Protein AF-A0A961C0J9-F1 (afdb_monomer_lite)

pLDDT: mean 84.57, std 16.19, range [42.09, 98.44]

Structure (mmCIF, N/CA/C/O backbone):
data_AF-A0A961C0J9-F1
#
_entry.id   AF-A0A961C0J9-F1
#
loop_
_atom_site.group_PDB
_atom_site.id
_atom_site.type_symbol
_atom_site.label_atom_id
_atom_site.label_alt_id
_atom_site.label_comp_id
_atom_site.label_asym_id
_atom_site.label_entity_id
_atom_site.label_seq_id
_atom_site.pdbx_PDB_ins_code
_atom_site.Cartn_x
_atom_site.Cartn_y
_atom_site.Cartn_z
_atom_site.occupancy
_atom_site.B_iso_or_equiv
_atom_site.auth_seq_id
_atom_site.auth_comp_id
_atom_site.auth_asym_id
_atom_site.auth_atom_id
_atom_site.pdbx_PDB_model_num
ATOM 1 N N . MET A 1 1 ? -20.337 22.296 1.173 1.00 45.53 1 MET A N 1
ATOM 2 C CA . MET A 1 1 ? -20.432 21.146 2.092 1.00 45.53 1 MET A CA 1
ATOM 3 C C . MET A 1 1 ? -19.032 20.945 2.628 1.00 45.53 1 MET A C 1
ATOM 5 O O . MET A 1 1 ? -18.109 20.983 1.828 1.00 45.53 1 MET A O 1
ATOM 9 N N . SER A 1 2 ? -18.845 20.930 3.946 1.00 48.72 2 SER A N 1
ATOM 10 C CA . SER A 1 2 ? -17.516 20.681 4.511 1.00 48.72 2 SER A CA 1
ATOM 11 C C . SER A 1 2 ? -17.200 19.203 4.334 1.00 48.72 2 SER A C 1
ATOM 13 O O . SER A 1 2 ? -17.740 18.383 5.071 1.00 48.72 2 SER A O 1
ATOM 15 N N . ASP A 1 3 ? -16.350 18.893 3.358 1.00 77.00 3 ASP A N 1
ATOM 16 C CA . ASP A 1 3 ? -15.749 17.572 3.166 1.00 77.00 3 ASP A CA 1
ATOM 17 C C . ASP A 1 3 ? -14.685 17.364 4.245 1.00 77.00 3 ASP A C 1
ATOM 19 O O . ASP A 1 3 ? -13.484 17.517 4.023 1.00 77.00 3 ASP A O 1
ATOM 23 N N . ALA A 1 4 ? -15.141 17.116 5.473 1.00 87.56 4 ALA A N 1
ATOM 24 C CA . ALA A 1 4 ? -14.243 16.660 6.517 1.00 87.56 4 ALA A CA 1
ATOM 25 C C . ALA A 1 4 ? -13.649 15.308 6.085 1.00 87.56 4 ALA A C 1
ATOM 27 O O . ALA A 1 4 ? -14.392 14.454 5.592 1.00 87.56 4 ALA A O 1
ATOM 28 N N . PRO A 1 5 ? -12.335 15.098 6.253 1.00 90.81 5 PRO A N 1
ATOM 29 C CA . PRO A 1 5 ? -11.713 13.843 5.870 1.00 90.81 5 PRO A CA 1
ATOM 30 C C . PRO A 1 5 ? -12.263 12.686 6.702 1.00 90.81 5 PRO A C 1
ATOM 32 O O . PRO A 1 5 ? -12.645 12.860 7.864 1.00 90.81 5 PRO A O 1
ATOM 35 N N . LEU A 1 6 ? -12.263 11.488 6.116 1.00 92.69 6 LEU A N 1
ATOM 36 C CA . LEU A 1 6 ? -12.638 10.275 6.834 1.00 92.69 6 LEU A CA 1
ATOM 37 C C . LEU A 1 6 ? -11.749 10.082 8.077 1.00 92.69 6 LEU A C 1
ATOM 39 O O . LEU A 1 6 ? -10.552 10.389 8.024 1.00 92.69 6 LEU A O 1
ATOM 43 N N . PRO A 1 7 ? -12.278 9.525 9.185 1.00 95.00 7 PRO A N 1
ATOM 44 C CA . PRO A 1 7 ? -11.503 9.312 10.407 1.00 95.00 7 PRO A CA 1
ATOM 45 C C . PRO A 1 7 ? -10.207 8.522 10.183 1.00 95.00 7 PRO A C 1
ATOM 47 O O . PRO A 1 7 ? -9.160 8.909 10.700 1.00 95.00 7 PRO A O 1
ATOM 50 N N . SER A 1 8 ? -10.245 7.467 9.362 1.00 94.06 8 SER A N 1
ATOM 51 C CA . SER A 1 8 ? -9.065 6.662 9.015 1.00 94.06 8 SER A CA 1
ATOM 52 C C . SER A 1 8 ? -7.983 7.487 8.308 1.00 94.06 8 SER A C 1
ATOM 54 O O . SER A 1 8 ? -6.795 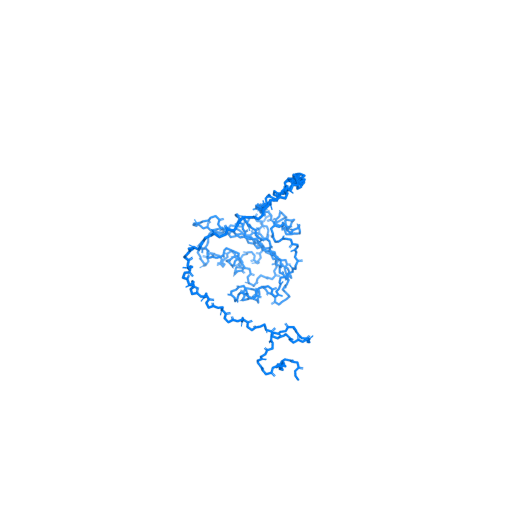7.361 8.614 1.00 94.06 8 SER A O 1
ATOM 56 N N . LEU A 1 9 ? -8.394 8.382 7.408 1.00 96.06 9 LEU A N 1
ATOM 57 C CA . LEU A 1 9 ? -7.506 9.282 6.682 1.00 96.06 9 LEU A CA 1
ATOM 58 C C . LEU A 1 9 ? -6.887 10.325 7.616 1.00 96.06 9 LEU A C 1
ATOM 60 O O . LEU A 1 9 ? -5.691 10.595 7.526 1.00 96.06 9 LEU A O 1
ATOM 64 N N . GLN A 1 10 ? -7.670 10.862 8.555 1.00 96.19 10 GLN A N 1
ATOM 65 C CA . GLN A 1 10 ? -7.176 11.802 9.560 1.00 96.19 10 GLN A CA 1
ATOM 66 C C . GLN A 1 10 ? -6.137 11.154 10.487 1.00 96.19 10 GLN A C 1
ATOM 68 O O . GLN A 1 10 ? -5.114 11.770 10.789 1.00 96.19 10 GLN A O 1
ATOM 73 N N . VAL A 1 11 ? -6.360 9.903 10.903 1.00 96.31 11 VAL A N 1
ATOM 74 C CA . VAL A 1 11 ? -5.389 9.131 11.695 1.00 96.31 11 VAL A CA 1
ATOM 75 C C . VAL A 1 11 ? -4.092 8.921 10.910 1.00 96.31 11 VAL A C 1
ATOM 77 O O . VAL A 1 11 ? -3.009 9.173 11.444 1.00 96.31 11 VAL A O 1
ATOM 80 N N . ALA A 1 12 ? -4.184 8.520 9.638 1.00 97.62 12 ALA A N 1
ATOM 81 C CA . ALA A 1 12 ? -3.016 8.326 8.780 1.00 97.62 12 ALA A CA 1
ATOM 82 C C . ALA A 1 12 ? -2.246 9.636 8.533 1.00 97.62 12 ALA A C 1
ATOM 84 O O . ALA A 1 12 ? -1.014 9.640 8.583 1.00 97.62 12 ALA A O 1
ATOM 85 N N . LEU A 1 13 ? -2.956 10.751 8.326 1.00 97.81 13 LEU A N 1
ATOM 86 C CA . LEU A 1 13 ? -2.375 12.085 8.166 1.00 97.81 13 LEU A CA 1
ATOM 87 C C . LEU A 1 13 ? -1.579 12.493 9.412 1.00 97.81 13 LEU A C 1
ATOM 89 O O . LEU A 1 13 ? -0.388 12.783 9.311 1.00 97.81 13 LEU A O 1
ATOM 93 N N . SER A 1 14 ? -2.193 12.427 10.595 1.00 97.19 14 SER A N 1
ATOM 94 C CA . SER A 1 14 ? -1.513 12.767 11.849 1.00 97.19 14 SER A CA 1
ATOM 95 C C . SER A 1 14 ? -0.316 11.851 12.131 1.00 97.19 14 SER A C 1
ATOM 97 O O . SER A 1 14 ? 0.724 12.317 12.595 1.00 97.19 14 SER A O 1
ATOM 99 N N . ALA A 1 15 ? -0.412 10.556 11.810 1.00 97.56 15 ALA A N 1
ATOM 100 C CA . ALA A 1 15 ? 0.711 9.629 11.936 1.00 97.56 15 ALA A CA 1
ATOM 101 C C . ALA A 1 15 ? 1.861 9.950 10.959 1.00 97.56 15 ALA A C 1
ATOM 103 O O . ALA A 1 15 ? 3.031 9.755 11.300 1.00 97.56 15 ALA A O 1
ATOM 104 N N . ALA A 1 16 ? 1.555 10.446 9.756 1.00 98.12 16 ALA A N 1
ATOM 105 C CA . ALA A 1 16 ? 2.557 10.867 8.780 1.00 98.12 16 ALA A CA 1
ATOM 106 C C . ALA A 1 16 ? 3.295 12.131 9.249 1.00 98.12 16 ALA A C 1
ATOM 108 O O . ALA A 1 16 ? 4.527 12.164 9.234 1.00 98.12 16 ALA A O 1
ATOM 109 N N . GLU A 1 17 ? 2.560 13.124 9.753 1.00 97.25 17 GLU A N 1
ATOM 110 C CA . GLU A 1 17 ? 3.118 14.368 10.298 1.00 97.25 17 GLU A CA 1
ATOM 111 C C . GLU A 1 17 ? 4.026 14.108 11.509 1.00 97.25 17 GLU A C 1
ATOM 113 O O . GLU A 1 17 ? 5.137 14.633 11.578 1.00 97.25 17 GLU A O 1
ATOM 118 N N . GLN A 1 18 ? 3.612 13.229 12.429 1.00 97.50 18 GLN A N 1
ATOM 119 C CA . GLN A 1 18 ? 4.425 12.827 13.587 1.00 97.50 18 GLN A CA 1
ATOM 120 C C . GLN A 1 18 ? 5.751 12.163 13.191 1.00 97.50 18 GLN A C 1
ATOM 122 O O . GLN A 1 18 ? 6.735 12.252 13.926 1.00 97.50 18 GLN A O 1
ATOM 127 N N . ARG A 1 19 ? 5.792 11.505 12.028 1.00 97.06 19 ARG A N 1
ATOM 128 C CA . ARG A 1 19 ? 7.006 10.904 11.455 1.00 97.06 19 ARG A CA 1
ATOM 129 C C . ARG A 1 19 ? 7.838 11.897 10.636 1.00 97.06 19 ARG A C 1
ATOM 131 O O . ARG A 1 19 ? 8.893 11.522 10.127 1.00 97.06 19 ARG A O 1
ATOM 138 N N . GLY A 1 20 ? 7.394 13.150 10.522 1.00 96.94 20 GLY A N 1
ATOM 139 C CA . GLY A 1 20 ? 8.061 14.195 9.748 1.00 96.94 20 GLY A CA 1
ATOM 140 C C . GLY A 1 20 ? 7.880 14.049 8.237 1.00 96.94 20 GLY A C 1
ATOM 141 O O . GLY A 1 20 ? 8.703 14.558 7.476 1.00 96.94 20 GLY A O 1
ATOM 142 N N . TYR A 1 21 ? 6.845 13.335 7.786 1.00 97.75 21 TYR A N 1
ATOM 143 C CA . TYR A 1 21 ? 6.498 13.258 6.370 1.00 97.75 21 TYR A CA 1
ATOM 144 C C . TYR A 1 21 ? 5.622 14.441 5.975 1.00 97.75 21 TYR A C 1
ATOM 146 O O . TYR A 1 21 ? 4.751 14.867 6.731 1.00 97.75 21 TYR A O 1
ATOM 154 N N . HIS A 1 22 ? 5.819 14.942 4.760 1.00 97.62 22 HIS A N 1
ATOM 155 C CA . HIS A 1 22 ? 4.883 15.885 4.165 1.00 97.62 22 HIS A CA 1
ATOM 156 C C . HIS A 1 22 ? 3.705 15.099 3.591 1.00 97.62 22 HIS A C 1
ATOM 158 O O . HIS A 1 22 ? 3.910 14.269 2.708 1.00 97.62 22 HIS A O 1
ATOM 164 N N . ALA A 1 23 ? 2.491 15.351 4.067 1.00 97.94 23 ALA A N 1
ATOM 165 C CA . ALA A 1 23 ? 1.308 14.579 3.710 1.00 97.94 23 ALA A CA 1
ATOM 166 C C . ALA A 1 23 ? 0.204 15.474 3.132 1.00 97.94 23 ALA A C 1
ATOM 168 O O . ALA A 1 23 ? -0.031 16.579 3.613 1.00 97.94 23 ALA A O 1
ATOM 169 N N . VAL A 1 24 ? -0.458 14.999 2.077 1.00 97.50 24 VAL A N 1
ATOM 170 C CA . VAL A 1 24 ? -1.529 15.707 1.366 1.00 97.50 24 VAL A CA 1
ATOM 171 C C . VAL A 1 24 ? -2.648 14.728 1.055 1.00 97.50 24 VAL A C 1
ATOM 173 O O . VAL A 1 24 ? -2.408 13.658 0.499 1.00 97.50 24 VAL A O 1
ATOM 176 N N . ILE A 1 25 ? -3.877 15.105 1.388 1.00 97.00 25 ILE A N 1
ATOM 177 C CA . ILE A 1 25 ? -5.071 14.360 0.991 1.00 97.00 25 ILE A CA 1
ATOM 178 C C . ILE A 1 25 ? -5.326 14.615 -0.496 1.00 97.00 25 ILE A C 1
ATOM 180 O O . ILE A 1 25 ? -5.442 15.766 -0.912 1.00 97.00 25 ILE A O 1
ATOM 184 N N . VAL A 1 26 ? -5.389 13.548 -1.291 1.00 96.88 26 VAL A N 1
ATOM 185 C CA . VAL A 1 26 ? -5.587 13.618 -2.752 1.00 96.88 26 VAL A CA 1
ATOM 186 C C . VAL A 1 26 ? -6.942 13.065 -3.204 1.00 96.88 26 VAL A C 1
ATOM 188 O O . VAL A 1 26 ? -7.305 13.219 -4.364 1.00 96.88 26 VAL A O 1
ATOM 191 N N . GLY A 1 27 ? -7.709 12.474 -2.287 1.00 95.25 27 GLY A N 1
ATOM 192 C CA . GLY A 1 27 ? -9.048 11.940 -2.527 1.00 95.25 27 GLY A CA 1
ATOM 193 C C . GLY A 1 27 ? -9.692 11.455 -1.227 1.00 95.25 27 GLY A C 1
ATOM 194 O O . GLY A 1 27 ? -9.053 11.467 -0.176 1.00 95.25 27 GLY A O 1
ATOM 195 N N . GLU A 1 28 ? -10.945 11.002 -1.295 1.00 95.44 28 GLU A N 1
ATOM 196 C CA . GLU A 1 28 ? -11.739 10.587 -0.122 1.00 95.44 28 GLU A CA 1
ATOM 197 C C . GLU A 1 28 ? -11.051 9.498 0.719 1.00 95.44 28 GLU A C 1
ATOM 199 O O . GLU A 1 28 ? -11.028 9.570 1.946 1.00 95.44 28 GLU A O 1
ATOM 204 N N . HIS A 1 29 ? -10.422 8.531 0.048 1.00 96.94 29 HIS A N 1
ATOM 205 C CA . HIS A 1 29 ? -9.673 7.437 0.668 1.00 96.94 29 HIS A CA 1
ATOM 206 C C . HIS A 1 29 ? -8.163 7.567 0.472 1.00 96.94 29 HIS A C 1
ATOM 208 O O . HIS A 1 29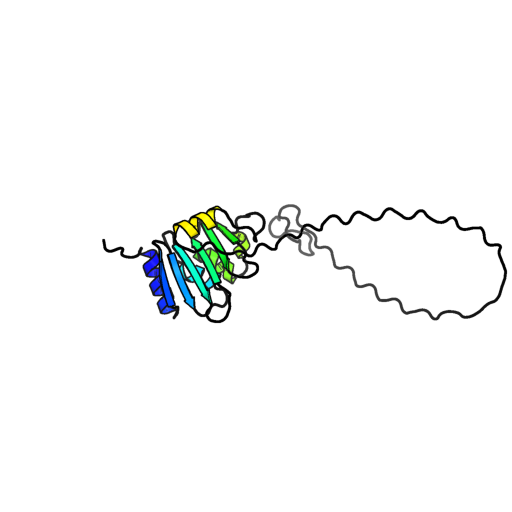 ? -7.439 6.611 0.726 1.00 96.94 29 HIS A O 1
ATOM 214 N N . ALA A 1 30 ? -7.665 8.696 -0.034 1.00 97.75 30 ALA A N 1
ATOM 215 C CA . ALA A 1 30 ? -6.340 8.751 -0.635 1.00 97.75 30 ALA A CA 1
ATOM 216 C C . ALA A 1 30 ? -5.432 9.791 0.021 1.00 97.75 30 ALA A C 1
ATOM 218 O O . ALA A 1 30 ? -5.705 10.993 0.016 1.00 97.75 30 ALA A O 1
ATOM 219 N N . LEU A 1 31 ? -4.299 9.311 0.531 1.00 98.19 31 LEU A N 1
ATOM 220 C CA . LEU A 1 31 ? -3.221 10.124 1.077 1.00 98.19 31 LEU A CA 1
ATOM 221 C C . LEU A 1 31 ? -1.982 10.007 0.188 1.00 98.19 31 LEU A C 1
ATOM 223 O O . LEU A 1 31 ? -1.584 8.916 -0.219 1.00 98.19 31 LEU A O 1
ATOM 227 N N . ARG A 1 32 ? -1.316 11.127 -0.063 1.00 97.75 32 ARG A N 1
ATOM 228 C CA . ARG A 1 32 ? 0.018 11.158 -0.655 1.00 97.75 32 ARG A CA 1
ATOM 229 C C . ARG A 1 32 ? 1.006 11.677 0.375 1.00 97.75 32 ARG A C 1
ATOM 231 O O . ARG A 1 32 ? 0.777 12.728 0.965 1.00 97.75 32 ARG A O 1
ATOM 238 N N . ILE A 1 33 ? 2.104 10.961 0.577 1.00 97.81 33 ILE A N 1
ATOM 239 C CA . ILE A 1 33 ? 3.162 11.329 1.516 1.00 97.81 33 ILE A CA 1
ATOM 240 C C . ILE A 1 33 ? 4.503 11.458 0.797 1.00 97.81 33 ILE A C 1
ATOM 242 O O . ILE A 1 33 ? 4.797 10.712 -0.134 1.00 97.81 33 ILE A O 1
ATOM 246 N N . VAL A 1 34 ? 5.336 12.380 1.264 1.00 97.44 34 VAL A N 1
ATOM 247 C CA . VAL A 1 34 ? 6.697 12.603 0.777 1.00 97.44 34 VAL A CA 1
ATOM 248 C C . VAL A 1 34 ? 7.652 12.551 1.963 1.00 97.44 34 VAL A C 1
ATOM 250 O O . VAL A 1 34 ? 7.436 13.224 2.975 1.00 97.44 34 VAL A O 1
ATOM 253 N N . GLY A 1 35 ? 8.710 11.748 1.854 1.00 96.25 35 GLY A N 1
ATOM 254 C CA . GLY A 1 35 ? 9.642 11.541 2.958 1.00 96.25 35 GLY A CA 1
ATOM 255 C C . GLY A 1 35 ? 10.868 10.702 2.607 1.00 96.25 35 GLY A C 1
ATOM 256 O O . GLY A 1 35 ? 11.077 10.278 1.470 1.00 96.25 35 GLY A O 1
ATOM 257 N N . ARG A 1 36 ? 11.706 10.462 3.617 1.00 95.00 36 ARG A N 1
ATOM 258 C CA . ARG A 1 36 ? 12.848 9.547 3.517 1.00 95.00 36 ARG A CA 1
ATOM 259 C C . ARG A 1 36 ? 12.400 8.140 3.890 1.00 95.00 36 ARG A C 1
ATOM 261 O O . ARG A 1 36 ? 12.156 7.855 5.061 1.00 95.00 36 ARG A O 1
ATOM 268 N N . PHE A 1 37 ? 12.327 7.264 2.894 1.00 92.75 37 PHE A N 1
ATOM 269 C CA . PHE A 1 37 ? 11.918 5.873 3.065 1.00 92.75 37 PHE A CA 1
ATOM 270 C C . PHE A 1 37 ? 13.055 4.923 2.684 1.00 92.75 37 PHE A C 1
ATOM 272 O O . PHE A 1 37 ? 13.680 5.082 1.636 1.00 92.75 37 PHE A O 1
ATOM 279 N N . GLY A 1 38 ? 13.293 3.898 3.508 1.00 92.06 38 GLY A N 1
ATOM 280 C CA . GLY A 1 38 ? 14.102 2.747 3.091 1.00 92.06 38 GLY A CA 1
ATOM 281 C C . GLY A 1 38 ? 13.363 1.894 2.050 1.00 92.06 38 GLY A C 1
ATOM 282 O O . GLY A 1 38 ? 13.932 1.535 1.019 1.00 92.06 38 GLY A O 1
ATOM 283 N N . ASP A 1 39 ? 12.077 1.645 2.311 1.00 93.69 39 ASP A N 1
ATOM 284 C CA . ASP A 1 39 ? 11.099 1.005 1.424 1.00 93.69 39 ASP A CA 1
ATOM 285 C C . ASP A 1 39 ? 9.803 1.845 1.466 1.00 93.69 39 ASP A C 1
ATOM 287 O O . ASP A 1 39 ? 9.126 1.851 2.499 1.00 93.69 39 ASP A O 1
ATOM 291 N N . PRO A 1 40 ? 9.460 2.590 0.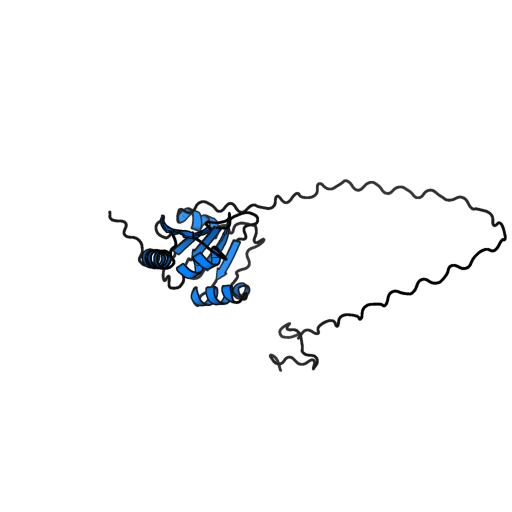394 1.00 95.69 40 PRO A N 1
ATOM 292 C CA . PRO A 1 40 ? 8.248 3.412 0.353 1.00 95.69 40 PRO A CA 1
ATOM 293 C C . PRO A 1 40 ? 6.956 2.613 0.564 1.00 95.69 40 PRO A C 1
ATOM 295 O O . PRO A 1 40 ? 6.031 3.101 1.207 1.00 95.69 40 PRO A O 1
ATOM 298 N N . THR A 1 41 ? 6.907 1.367 0.084 1.00 96.12 41 THR A N 1
ATOM 299 C CA . THR A 1 41 ? 5.739 0.484 0.230 1.00 96.12 41 THR A CA 1
ATOM 300 C C . THR A 1 41 ? 5.517 0.135 1.700 1.00 96.12 41 THR A C 1
ATOM 302 O O . THR A 1 41 ? 4.399 0.214 2.210 1.00 96.12 41 THR A O 1
ATOM 305 N N . LEU A 1 42 ? 6.602 -0.186 2.412 1.00 96.50 42 LEU A N 1
ATOM 306 C CA . LEU A 1 42 ? 6.551 -0.429 3.852 1.00 96.50 42 LEU A CA 1
ATOM 307 C C . LEU A 1 42 ? 6.194 0.847 4.628 1.00 96.50 42 LEU A C 1
ATOM 309 O O . LEU A 1 42 ? 5.389 0.780 5.551 1.00 96.50 42 LEU A O 1
ATOM 313 N N . GLY A 1 43 ? 6.736 2.005 4.237 1.00 97.06 43 GLY A N 1
ATOM 314 C CA . GLY A 1 43 ? 6.395 3.295 4.848 1.00 97.06 43 GLY A CA 1
ATOM 315 C C . GLY A 1 43 ? 4.902 3.626 4.740 1.00 97.06 43 GLY A C 1
ATOM 316 O O . GLY A 1 43 ? 4.287 4.028 5.727 1.00 97.06 43 GLY A O 1
ATOM 317 N N . ALA A 1 44 ? 4.300 3.382 3.571 1.00 98.06 44 ALA A N 1
ATOM 318 C CA . ALA A 1 44 ? 2.857 3.491 3.370 1.00 98.06 44 ALA A CA 1
ATOM 319 C C . ALA A 1 44 ? 2.083 2.488 4.245 1.00 98.06 44 ALA A C 1
ATOM 321 O O . ALA A 1 44 ? 1.180 2.878 4.983 1.00 98.06 44 ALA A O 1
ATOM 322 N N . LEU A 1 45 ? 2.473 1.208 4.235 1.00 97.94 45 LEU A N 1
ATOM 323 C CA . LEU A 1 45 ? 1.829 0.161 5.038 1.00 97.94 45 LEU A CA 1
ATOM 324 C C . LEU A 1 45 ? 1.850 0.475 6.546 1.00 97.94 45 LEU A C 1
ATOM 326 O O . LEU A 1 45 ? 0.871 0.236 7.247 1.00 97.94 45 LEU A O 1
ATOM 330 N N . GLU A 1 46 ? 2.938 1.049 7.060 1.00 98.12 46 GLU A N 1
ATOM 331 C CA . GLU A 1 46 ? 3.073 1.442 8.470 1.00 98.12 46 GLU A CA 1
ATOM 332 C C . GLU A 1 46 ? 2.137 2.573 8.909 1.00 98.12 46 GLU A C 1
ATOM 334 O O . GLU A 1 46 ? 1.906 2.740 10.110 1.00 98.12 46 GLU A O 1
ATOM 339 N N . LEU A 1 47 ? 1.628 3.366 7.968 1.00 98.31 47 LEU A N 1
ATOM 340 C CA . LEU A 1 47 ? 0.622 4.401 8.220 1.00 98.31 47 LEU A CA 1
ATOM 341 C C . LEU A 1 47 ? -0.805 3.862 8.111 1.00 98.31 47 LEU A C 1
ATOM 343 O O . LEU A 1 47 ? -1.710 4.433 8.705 1.00 98.31 47 LEU A O 1
ATOM 347 N N . MET A 1 48 ? -0.995 2.752 7.397 1.00 98.06 48 MET A N 1
ATOM 348 C CA . MET A 1 48 ? -2.288 2.077 7.280 1.00 98.06 48 MET A CA 1
ATOM 349 C C . MET A 1 48 ? -2.602 1.162 8.468 1.00 98.06 48 MET A C 1
ATOM 351 O O . MET A 1 48 ? -3.743 0.736 8.631 1.00 98.06 48 MET A O 1
ATOM 355 N N . VAL A 1 49 ? -1.613 0.808 9.298 1.00 96.44 49 VAL A N 1
ATOM 356 C CA . VAL A 1 49 ? -1.866 -0.066 10.452 1.00 96.44 49 VAL A CA 1
ATOM 357 C C . VAL A 1 49 ? -2.827 0.610 11.427 1.00 96.44 49 VAL A C 1
ATOM 359 O O . VAL A 1 49 ? -2.528 1.669 11.967 1.00 96.44 49 VAL A O 1
ATOM 362 N N . GLY A 1 50 ? -3.952 -0.056 11.686 1.00 90.25 50 GLY A N 1
ATOM 363 C CA . GLY A 1 50 ? -5.037 0.468 12.515 1.00 90.25 50 GLY A CA 1
ATOM 364 C C . GLY A 1 50 ? -6.172 1.105 11.713 1.00 90.25 50 GLY A C 1
ATOM 365 O O . GLY A 1 50 ? -7.172 1.475 12.317 1.00 90.25 50 GLY A O 1
ATOM 366 N N . ALA A 1 51 ? -6.053 1.196 10.383 1.00 93.50 51 ALA A N 1
ATOM 367 C CA . ALA A 1 51 ? -7.172 1.564 9.528 1.00 93.50 51 ALA A CA 1
ATOM 368 C C . ALA A 1 51 ? -8.268 0.490 9.604 1.00 93.50 51 ALA A C 1
ATOM 370 O O . ALA A 1 51 ? -8.037 -0.684 9.307 1.00 93.50 51 ALA A O 1
ATOM 371 N N . ASP A 1 52 ? -9.461 0.918 9.993 1.00 93.19 52 ASP A N 1
ATOM 372 C CA . ASP A 1 52 ? -10.699 0.140 10.065 1.00 93.19 52 ASP A CA 1
ATOM 373 C C . ASP A 1 52 ? -11.595 0.335 8.828 1.00 93.19 52 ASP A C 1
ATOM 375 O O . ASP A 1 52 ? -12.638 -0.302 8.700 1.00 93.19 52 ASP A O 1
ATOM 379 N N . ALA A 1 53 ? -11.166 1.191 7.901 1.00 95.38 53 ALA A N 1
ATOM 380 C CA . ALA A 1 53 ? -11.857 1.529 6.666 1.00 95.38 53 ALA A CA 1
ATOM 381 C C . ALA A 1 53 ? -10.885 1.533 5.470 1.00 95.38 53 ALA A C 1
ATOM 383 O O . ALA A 1 53 ? -9.663 1.598 5.672 1.00 95.38 53 ALA A O 1
ATOM 384 N N . PRO A 1 54 ? -11.403 1.494 4.226 1.00 97.31 54 PRO A N 1
ATOM 385 C CA . PRO A 1 54 ? -10.571 1.562 3.034 1.00 97.31 54 PRO A CA 1
ATOM 386 C C . PRO A 1 54 ? -9.678 2.805 3.003 1.00 97.31 54 PRO A C 1
ATOM 388 O O . PRO A 1 54 ? -10.117 3.913 3.330 1.00 97.31 54 PRO A O 1
ATOM 391 N N . LEU A 1 55 ? -8.418 2.599 2.619 1.00 98.19 55 LEU A N 1
ATOM 392 C CA . LEU A 1 55 ? -7.374 3.619 2.639 1.00 98.19 55 LEU A CA 1
ATOM 393 C C . LEU A 1 55 ? -6.304 3.309 1.588 1.00 98.19 55 LEU A C 1
ATOM 395 O O . LEU A 1 55 ? -5.750 2.212 1.541 1.00 98.19 55 LEU A O 1
ATOM 399 N N . GLY A 1 56 ? -5.968 4.296 0.770 1.00 98.25 56 GLY A N 1
ATOM 400 C CA . GLY A 1 56 ? -4.844 4.281 -0.150 1.00 98.25 56 GLY A CA 1
ATOM 401 C C . GLY A 1 56 ? -3.775 5.275 0.285 1.00 98.25 56 GLY A C 1
ATOM 402 O O . GLY A 1 56 ? -4.084 6.404 0.669 1.00 98.25 56 GLY A O 1
ATOM 403 N N . ILE A 1 57 ? -2.509 4.868 0.218 1.00 98.44 57 ILE A N 1
ATOM 404 C CA . ILE A 1 57 ? -1.369 5.737 0.515 1.00 98.44 57 ILE A CA 1
ATOM 405 C C . ILE A 1 57 ? -0.320 5.585 -0.582 1.00 98.44 57 ILE A C 1
ATOM 407 O O . ILE A 1 57 ? 0.229 4.498 -0.776 1.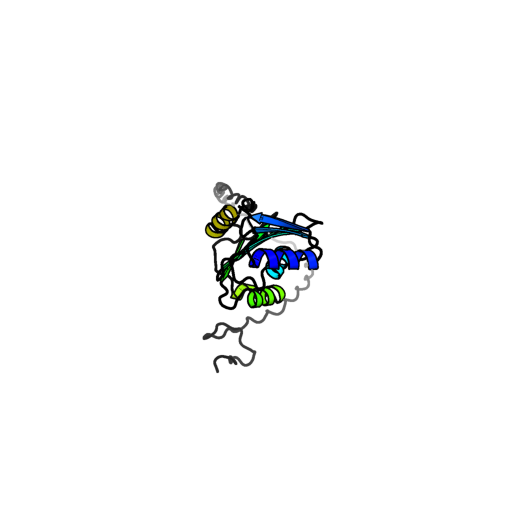00 98.44 57 ILE A O 1
ATOM 411 N N . GLN A 1 58 ? -0.010 6.692 -1.257 1.00 97.75 58 GLN A N 1
ATOM 412 C CA . GLN A 1 58 ? 1.163 6.808 -2.118 1.00 97.75 58 GLN A CA 1
ATOM 413 C C . GLN A 1 58 ? 2.312 7.444 -1.337 1.00 97.75 58 GLN A C 1
ATOM 415 O O . GLN A 1 58 ? 2.168 8.551 -0.825 1.00 97.75 58 GLN A O 1
ATOM 420 N N . ALA A 1 59 ? 3.457 6.773 -1.278 1.00 97.25 59 ALA A N 1
ATOM 421 C CA . ALA A 1 59 ? 4.670 7.258 -0.636 1.00 97.25 59 ALA A CA 1
ATOM 422 C C . ALA A 1 59 ? 5.750 7.574 -1.670 1.00 97.25 59 ALA A C 1
ATOM 424 O O . ALA A 1 59 ? 6.211 6.671 -2.365 1.00 97.25 59 ALA A O 1
ATOM 425 N N . ASP A 1 60 ? 6.183 8.833 -1.739 1.00 95.88 60 ASP A N 1
ATOM 426 C CA . ASP A 1 60 ? 7.248 9.289 -2.633 1.00 95.88 60 ASP A CA 1
ATOM 427 C C . ASP A 1 60 ? 8.550 9.582 -1.874 1.00 95.88 60 ASP A C 1
ATOM 429 O O . ASP A 1 60 ? 8.588 10.388 -0.939 1.00 95.88 60 ASP A O 1
ATOM 433 N N . GLY A 1 61 ? 9.643 8.939 -2.290 1.00 94.31 61 GLY A N 1
ATOM 434 C CA . GLY A 1 61 ? 10.970 9.171 -1.724 1.00 94.31 61 GLY A CA 1
ATOM 435 C C . GLY A 1 61 ? 11.550 10.542 -2.091 1.00 94.31 61 GLY A C 1
ATOM 436 O O . GLY A 1 61 ? 11.488 10.964 -3.242 1.00 94.31 61 GLY A O 1
ATOM 437 N N . THR A 1 62 ? 12.191 11.222 -1.135 1.00 92.12 62 THR A N 1
ATOM 438 C CA . THR A 1 62 ? 12.846 12.526 -1.376 1.00 92.12 62 THR A CA 1
ATOM 439 C C . THR A 1 62 ? 14.182 12.442 -2.125 1.00 92.12 62 THR A C 1
ATOM 441 O O . THR A 1 62 ? 14.608 13.429 -2.713 1.00 92.12 62 THR A O 1
ATOM 444 N N . GLU A 1 63 ? 14.883 11.302 -2.071 1.00 80.38 63 GLU A N 1
ATOM 445 C CA . GLU A 1 63 ? 16.288 11.161 -2.524 1.00 80.38 63 GLU A CA 1
ATOM 446 C C . GLU A 1 63 ? 16.480 10.213 -3.716 1.00 80.38 63 GLU A C 1
ATOM 448 O O . GLU A 1 63 ? 17.601 9.920 -4.125 1.00 80.38 63 GLU A O 1
ATOM 453 N N . GLY A 1 64 ? 15.400 9.709 -4.297 1.00 61.66 64 GLY A N 1
ATOM 454 C CA . GLY A 1 64 ? 15.492 8.800 -5.425 1.00 61.66 64 GLY A CA 1
ATOM 455 C C . GLY A 1 64 ? 14.114 8.410 -5.902 1.00 61.66 64 GLY A C 1
ATOM 456 O O . GLY A 1 64 ? 13.164 8.431 -5.128 1.00 61.66 64 GLY A O 1
ATOM 457 N N . HIS A 1 65 ? 14.028 8.036 -7.174 1.00 71.12 65 HIS A N 1
ATOM 458 C CA . HIS A 1 65 ? 12.812 7.715 -7.932 1.00 71.12 65 HIS A CA 1
ATOM 459 C C . HIS A 1 65 ? 12.011 6.504 -7.414 1.00 71.12 65 HIS A C 1
ATOM 461 O O . HIS A 1 65 ? 11.286 5.869 -8.173 1.00 71.12 65 HIS A O 1
ATOM 467 N N . ARG A 1 66 ? 12.187 6.124 -6.147 1.00 88.44 66 ARG A N 1
ATOM 468 C CA . ARG A 1 66 ? 11.455 5.046 -5.506 1.00 88.44 66 ARG A CA 1
ATOM 469 C C . ARG A 1 66 ? 10.231 5.646 -4.845 1.00 88.44 66 ARG A C 1
ATOM 471 O O . ARG A 1 66 ? 10.341 6.343 -3.836 1.00 88.44 66 ARG A O 1
ATOM 478 N N . SER A 1 67 ? 9.086 5.299 -5.400 1.00 94.44 67 SER A N 1
ATOM 479 C CA . SER A 1 67 ? 7.801 5.521 -4.762 1.00 94.44 67 SER A CA 1
ATOM 480 C C . SER A 1 67 ? 7.091 4.185 -4.568 1.00 94.44 67 SER A C 1
ATOM 482 O O . SER A 1 67 ? 7.504 3.154 -5.099 1.00 94.44 67 SER A O 1
ATOM 484 N N . GLY A 1 68 ? 6.038 4.176 -3.770 1.00 95.62 68 GLY A N 1
ATOM 485 C CA . GLY A 1 68 ? 5.197 3.009 -3.555 1.00 95.62 68 GLY A CA 1
ATOM 486 C C . GLY A 1 68 ? 3.750 3.439 -3.440 1.00 95.62 68 GLY A C 1
ATOM 487 O O . GLY A 1 68 ? 3.471 4.524 -2.938 1.00 95.62 68 GLY A O 1
ATOM 488 N N . LEU A 1 69 ? 2.839 2.597 -3.904 1.00 97.25 69 LEU A N 1
ATOM 489 C CA . LEU A 1 69 ? 1.408 2.769 -3.709 1.00 97.25 69 LEU A CA 1
ATOM 490 C C . LEU A 1 69 ? 0.869 1.532 -3.000 1.00 97.25 69 LEU A C 1
ATOM 492 O O . LEU A 1 69 ? 1.086 0.411 -3.459 1.00 97.25 69 LEU A O 1
ATOM 496 N N . CYS A 1 70 ? 0.161 1.756 -1.900 1.00 98.19 70 CYS A N 1
ATOM 497 C CA . CYS A 1 70 ? -0.597 0.740 -1.185 1.00 98.19 70 CYS A CA 1
ATOM 498 C C . CYS A 1 70 ? -2.084 1.100 -1.245 1.00 98.19 70 CYS A C 1
ATOM 500 O O . CYS A 1 70 ? -2.434 2.268 -1.071 1.00 98.19 70 CYS A O 1
ATOM 502 N N . LEU A 1 71 ? -2.950 0.109 -1.454 1.00 98.12 71 LEU A N 1
ATOM 503 C CA . LEU A 1 71 ? -4.407 0.247 -1.498 1.00 98.12 71 LEU A CA 1
ATOM 504 C C . LEU A 1 71 ? -5.035 -0.826 -0.608 1.00 98.12 71 LEU A C 1
ATOM 506 O O . LEU A 1 71 ? -4.933 -2.015 -0.914 1.00 98.12 71 LEU A O 1
ATOM 510 N N . TRP A 1 72 ? -5.661 -0.415 0.491 1.00 98.19 72 TRP A N 1
ATOM 511 C CA . TRP A 1 72 ? -6.285 -1.302 1.468 1.00 98.19 72 TRP A CA 1
ATOM 512 C C . TRP A 1 72 ? -7.804 -1.243 1.382 1.00 98.19 72 TRP A C 1
ATOM 514 O O . TRP A 1 72 ? -8.383 -0.172 1.531 1.00 98.19 72 TRP A O 1
ATOM 524 N N . THR A 1 73 ? -8.449 -2.393 1.193 1.00 96.81 73 THR A N 1
ATOM 525 C CA . THR A 1 73 ? -9.916 -2.502 1.066 1.00 96.81 73 THR A CA 1
ATOM 526 C C . THR A 1 73 ? -10.604 -3.110 2.292 1.00 96.81 73 THR A C 1
ATOM 528 O O . THR A 1 73 ? -11.830 -3.126 2.351 1.00 96.81 73 THR A O 1
ATOM 531 N N . GLY A 1 74 ? -9.840 -3.597 3.275 1.00 94.81 74 GLY A N 1
ATOM 532 C CA . GLY A 1 74 ? -10.355 -4.256 4.482 1.00 94.81 74 GLY A CA 1
ATOM 533 C C . GLY A 1 74 ? -9.952 -5.732 4.604 1.00 94.81 74 GLY A C 1
ATOM 534 O O . GLY A 1 74 ? -9.497 -6.130 5.670 1.00 94.81 74 GLY A O 1
ATOM 535 N N . PRO A 1 75 ? -10.095 -6.558 3.557 1.00 95.12 75 PRO A N 1
ATOM 536 C CA . PRO A 1 75 ? -9.471 -7.885 3.518 1.00 95.12 75 PRO A CA 1
ATOM 537 C C . PRO A 1 75 ? -8.246 -7.937 2.595 1.00 95.12 75 PRO A C 1
ATOM 539 O O . PRO A 1 75 ? -7.320 -8.710 2.848 1.00 95.12 75 PRO A O 1
ATOM 542 N N . ASP A 1 76 ? -8.218 -7.095 1.559 1.00 97.75 76 ASP A N 1
ATOM 543 C CA . ASP A 1 76 ? -7.208 -7.140 0.504 1.00 97.75 76 ASP A CA 1
ATOM 544 C C . ASP A 1 76 ? -6.333 -5.887 0.495 1.00 97.75 76 ASP A C 1
ATOM 546 O O . ASP A 1 76 ? -6.830 -4.753 0.523 1.00 97.75 76 ASP A O 1
ATOM 550 N N . LEU A 1 77 ? -5.018 -6.108 0.414 1.00 98.06 77 LEU A N 1
ATOM 551 C CA . LEU A 1 77 ? -4.007 -5.086 0.172 1.00 98.06 77 LEU A CA 1
ATOM 552 C C . LEU A 1 77 ? -3.395 -5.285 -1.215 1.00 98.06 77 LEU A C 1
ATOM 554 O O . LEU A 1 77 ? -2.733 -6.294 -1.468 1.00 98.06 77 LEU A O 1
ATOM 558 N N . TYR A 1 78 ? -3.509 -4.271 -2.064 1.00 97.50 78 TYR A N 1
ATOM 559 C CA . TYR A 1 78 ? -2.718 -4.159 -3.285 1.00 97.50 78 TYR A CA 1
ATOM 560 C C . TYR A 1 78 ? -1.525 -3.248 -3.029 1.00 97.50 78 TYR A C 1
ATOM 562 O O . TYR A 1 78 ? -1.670 -2.175 -2.446 1.00 97.50 78 TYR A O 1
ATOM 570 N N . ALA A 1 79 ? -0.342 -3.665 -3.462 1.00 96.75 79 ALA A N 1
ATOM 571 C CA . ALA A 1 79 ? 0.882 -2.902 -3.302 1.00 96.75 79 ALA A CA 1
ATOM 572 C C . ALA A 1 79 ? 1.666 -2.884 -4.612 1.00 96.75 79 ALA A C 1
ATOM 574 O O . ALA A 1 79 ? 1.801 -3.910 -5.276 1.00 96.75 79 ALA A O 1
ATOM 575 N N . VAL A 1 80 ? 2.219 -1.733 -4.975 1.00 95.06 80 VAL A N 1
ATOM 576 C CA . VAL A 1 80 ? 3.132 -1.611 -6.111 1.00 95.06 80 VAL A CA 1
ATOM 577 C C . VAL A 1 80 ? 4.291 -0.699 -5.760 1.00 95.06 80 VAL A C 1
ATOM 579 O O . VAL A 1 80 ? 4.106 0.415 -5.276 1.00 95.06 80 VAL A O 1
ATOM 582 N N . THR A 1 81 ? 5.510 -1.167 -6.016 1.00 91.62 81 THR A N 1
ATOM 583 C CA . THR A 1 81 ? 6.680 -0.284 -6.050 1.00 91.62 81 THR A CA 1
ATOM 584 C C . THR A 1 81 ? 6.685 0.445 -7.390 1.00 91.62 81 THR A C 1
ATOM 586 O O . THR A 1 81 ? 6.685 -0.197 -8.436 1.00 91.62 81 THR A O 1
ATOM 589 N N . LEU A 1 82 ? 6.665 1.771 -7.360 1.00 84.38 82 LEU A N 1
ATOM 590 C CA . LEU A 1 82 ? 6.656 2.635 -8.537 1.00 84.38 82 LEU A CA 1
ATOM 591 C C . LEU A 1 82 ? 8.093 2.904 -9.012 1.00 84.38 82 LEU A C 1
ATOM 593 O O . LEU A 1 82 ? 9.012 3.015 -8.195 1.00 84.38 82 LEU A O 1
ATOM 597 N N . GLY A 1 83 ? 8.271 3.021 -10.330 1.00 77.88 83 GLY A N 1
ATOM 598 C CA . GLY A 1 83 ? 9.567 3.206 -10.988 1.00 77.88 83 GLY A CA 1
ATOM 599 C C . GLY A 1 83 ? 9.946 2.045 -11.915 1.00 77.88 83 GLY A C 1
ATOM 600 O O . GLY A 1 83 ? 9.104 1.243 -12.331 1.00 77.88 83 GLY A O 1
ATOM 601 N N . GLU A 1 84 ? 11.230 1.955 -12.267 1.00 66.69 84 GLU A N 1
ATOM 602 C CA . GLU A 1 84 ? 11.723 0.939 -13.199 1.00 66.69 84 GLU A CA 1
ATOM 603 C C . GLU A 1 84 ? 11.561 -0.477 -12.618 1.00 66.69 84 GLU A C 1
ATOM 605 O O . GLU A 1 84 ? 12.071 -0.799 -11.544 1.00 66.69 84 GLU A O 1
ATOM 610 N N . GLY A 1 85 ? 10.825 -1.333 -13.335 1.00 71.38 85 GLY A N 1
ATOM 611 C CA . GLY A 1 85 ? 10.578 -2.716 -12.923 1.00 71.38 85 GLY A CA 1
ATOM 612 C C . GLY A 1 85 ? 9.552 -2.880 -11.799 1.00 71.38 85 GLY A C 1
ATOM 613 O O . GLY A 1 85 ? 9.607 -3.889 -11.089 1.00 71.38 85 GLY A O 1
ATOM 614 N N . GLY A 1 86 ? 8.640 -1.914 -11.636 1.00 80.81 86 GLY A N 1
ATOM 615 C CA . GLY A 1 86 ? 7.576 -1.961 -10.638 1.00 80.81 86 GLY A CA 1
ATOM 616 C C . GLY A 1 86 ? 6.823 -3.293 -10.613 1.00 80.81 86 GLY A C 1
ATOM 617 O O . GLY A 1 86 ? 6.480 -3.858 -11.655 1.00 80.81 86 GLY A O 1
ATOM 618 N N . ARG A 1 87 ? 6.612 -3.822 -9.404 1.00 88.50 87 ARG A N 1
ATOM 619 C CA . ARG A 1 87 ? 5.971 -5.120 -9.169 1.00 88.50 87 ARG A CA 1
ATOM 620 C C . ARG A 1 87 ? 4.682 -4.916 -8.408 1.00 88.50 87 ARG A C 1
ATOM 622 O O . ARG A 1 87 ? 4.717 -4.374 -7.307 1.00 88.50 87 ARG A O 1
ATOM 629 N N . TRP A 1 88 ? 3.587 -5.384 -8.984 1.00 92.88 88 TRP A N 1
ATOM 630 C CA . TRP A 1 88 ? 2.316 -5.486 -8.295 1.00 92.88 88 TRP A CA 1
ATOM 631 C C . TRP A 1 88 ? 2.316 -6.722 -7.408 1.00 92.88 88 TRP A C 1
ATOM 633 O O . TRP A 1 88 ? 2.622 -7.824 -7.855 1.00 92.88 88 TRP A O 1
ATOM 643 N N . GLU A 1 89 ? 1.958 -6.544 -6.148 1.00 95.06 89 GLU A N 1
ATOM 644 C CA . GLU A 1 89 ? 1.711 -7.606 -5.188 1.00 95.06 89 GLU A CA 1
ATOM 645 C C . GLU A 1 89 ? 0.281 -7.435 -4.651 1.00 95.06 89 GLU A C 1
ATOM 647 O O . GLU A 1 89 ? -0.186 -6.319 -4.436 1.00 95.06 89 GLU A O 1
ATOM 652 N N . HIS A 1 90 ? -0.424 -8.544 -4.445 1.00 96.81 90 HIS A N 1
ATOM 653 C CA . HIS A 1 90 ? -1.733 -8.565 -3.794 1.00 96.81 90 HIS A CA 1
ATOM 654 C C . HIS A 1 90 ? -1.642 -9.512 -2.605 1.00 96.81 90 HIS A C 1
ATOM 656 O O . HIS A 1 90 ? -1.132 -10.628 -2.732 1.00 96.81 90 HIS A O 1
ATOM 662 N N . PHE A 1 91 ? -2.105 -9.049 -1.452 1.00 97.38 91 PHE A N 1
ATOM 663 C CA . PHE A 1 91 ? -2.159 -9.793 -0.208 1.00 97.38 91 PHE A CA 1
ATOM 664 C C . PHE A 1 91 ? -3.589 -9.857 0.312 1.00 97.38 91 PHE A C 1
ATOM 666 O O . PHE A 1 91 ? -4.280 -8.844 0.302 1.00 97.38 91 PHE A O 1
ATOM 673 N N . HIS A 1 92 ? -3.971 -11.017 0.832 1.00 97.50 92 HIS A N 1
ATOM 674 C CA . HIS A 1 92 ? -5.239 -11.224 1.519 1.00 97.50 92 HIS A CA 1
ATOM 675 C C . HIS A 1 92 ? -4.967 -11.511 2.999 1.00 97.50 92 HIS A C 1
ATOM 677 O O . HIS A 1 92 ? -4.207 -12.434 3.315 1.00 97.50 92 HIS A O 1
ATOM 683 N N . VAL A 1 93 ? -5.512 -10.690 3.905 1.00 94.38 93 VAL A N 1
ATOM 684 C CA . VAL A 1 93 ? -5.158 -10.708 5.337 1.00 94.38 93 VAL A CA 1
ATOM 685 C C . VAL A 1 93 ? -6.364 -10.415 6.229 1.00 94.38 93 VAL A C 1
ATOM 687 O O . VAL A 1 93 ? -6.605 -9.278 6.630 1.00 94.38 93 VAL A O 1
ATOM 690 N N . GLU A 1 94 ? -7.073 -11.468 6.633 1.00 93.69 94 GLU A N 1
ATOM 691 C CA . GLU A 1 94 ? -8.226 -11.375 7.545 1.00 93.69 94 GLU A CA 1
ATOM 692 C C . GLU A 1 94 ? -7.843 -10.923 8.966 1.00 93.69 94 GLU A C 1
ATOM 694 O O . GLU A 1 94 ? -8.648 -10.336 9.683 1.00 93.69 94 GLU A O 1
ATOM 699 N N . GLN A 1 95 ? -6.600 -11.173 9.389 1.00 93.44 95 GLN A N 1
ATOM 700 C CA . GLN A 1 95 ? -6.102 -10.834 10.729 1.00 93.44 95 GLN A CA 1
ATOM 701 C C . GLN A 1 95 ? -5.675 -9.358 10.862 1.00 93.44 95 GLN A C 1
ATOM 703 O O . GLN A 1 95 ? -5.162 -8.953 11.908 1.00 93.44 95 GLN A O 1
ATOM 708 N N . GLY A 1 96 ? -5.859 -8.560 9.805 1.00 93.56 96 GLY A N 1
ATOM 709 C CA . GLY A 1 96 ? -5.516 -7.142 9.746 1.00 93.56 96 GLY A CA 1
ATOM 710 C C . GLY A 1 96 ? -4.066 -6.844 9.342 1.00 93.56 96 GLY A C 1
ATOM 711 O O . GLY A 1 96 ? -3.158 -7.677 9.415 1.00 93.56 96 GLY A O 1
ATOM 712 N N . LEU A 1 97 ? -3.827 -5.590 8.943 1.00 96.62 97 LEU A N 1
ATOM 713 C CA . LEU A 1 97 ? -2.555 -5.136 8.361 1.00 96.62 97 LEU A CA 1
ATOM 714 C C . LEU A 1 97 ? -1.340 -5.229 9.296 1.00 96.62 97 LEU A C 1
ATOM 716 O O . LEU A 1 97 ? -0.206 -5.257 8.817 1.00 96.62 97 LEU A O 1
ATOM 720 N N . GLY A 1 98 ? -1.544 -5.299 10.616 1.00 97.06 98 GLY A N 1
ATOM 721 C CA . GLY A 1 98 ? -0.449 -5.444 11.580 1.00 97.06 98 GLY A CA 1
ATOM 722 C C . GLY A 1 98 ? 0.366 -6.719 11.345 1.00 97.06 98 GLY A C 1
ATOM 723 O O . GLY A 1 98 ? 1.594 -6.666 11.275 1.00 97.06 98 GLY A O 1
ATOM 724 N N . VAL A 1 99 ? -0.318 -7.846 11.121 1.00 96.31 99 VAL A N 1
ATOM 725 C CA . VAL A 1 99 ? 0.326 -9.139 10.854 1.00 96.31 99 VAL A CA 1
ATOM 726 C C . VAL A 1 99 ? 1.072 -9.112 9.517 1.00 96.31 99 VAL A C 1
ATOM 728 O O . VAL A 1 99 ? 2.198 -9.612 9.412 1.00 96.31 99 VAL A O 1
ATOM 731 N N . LEU A 1 100 ? 0.483 -8.478 8.499 1.00 97.06 100 LEU A N 1
ATOM 732 C CA . LEU A 1 100 ? 1.126 -8.316 7.199 1.00 97.06 100 LEU A CA 1
ATOM 733 C C . LEU A 1 100 ? 2.402 -7.482 7.305 1.00 97.06 100 LEU A C 1
ATOM 735 O O . LEU A 1 100 ? 3.444 -7.914 6.813 1.00 97.06 100 LEU A O 1
ATOM 739 N N . ARG A 1 101 ? 2.349 -6.332 7.988 1.00 97.44 101 ARG A N 1
ATOM 740 C CA . ARG A 1 101 ? 3.510 -5.464 8.238 1.00 97.44 101 ARG A CA 1
ATOM 741 C C . ARG A 1 101 ? 4.644 -6.234 8.909 1.00 97.44 101 ARG A C 1
ATOM 743 O O . ARG A 1 101 ? 5.791 -6.144 8.471 1.00 97.44 101 ARG A O 1
ATOM 750 N N . ASP A 1 102 ? 4.339 -7.008 9.945 1.00 97.31 102 ASP A N 1
ATOM 751 C CA . ASP A 1 102 ? 5.358 -7.764 10.678 1.00 97.31 102 ASP A CA 1
ATOM 752 C C . ASP A 1 102 ? 5.982 -8.850 9.789 1.00 97.31 102 ASP A C 1
ATOM 754 O O . ASP A 1 102 ? 7.204 -9.021 9.764 1.00 97.31 102 ASP A O 1
ATOM 758 N N . SER A 1 103 ? 5.171 -9.508 8.954 1.00 96.56 103 SER A N 1
ATOM 759 C CA . SER A 1 103 ? 5.673 -10.445 7.943 1.00 96.56 103 SER A CA 1
ATOM 760 C C . SER A 1 103 ? 6.504 -9.766 6.848 1.00 96.56 103 SER A C 1
ATOM 762 O O . SER A 1 103 ? 7.455 -10.368 6.348 1.00 96.56 103 SER A O 1
ATOM 764 N N . TRP A 1 104 ? 6.195 -8.514 6.495 1.00 95.25 104 TRP A N 1
ATOM 765 C CA . TRP A 1 104 ? 6.959 -7.718 5.533 1.00 95.25 104 TRP A CA 1
ATOM 766 C C . TRP A 1 104 ? 8.362 -7.441 6.060 1.00 95.25 104 TRP A C 1
ATOM 768 O O . TRP A 1 104 ? 9.340 -7.706 5.363 1.00 95.25 104 TRP A O 1
ATOM 778 N N . ARG A 1 105 ? 8.460 -6.995 7.319 1.00 95.62 105 ARG A N 1
ATOM 779 C CA . ARG A 1 105 ? 9.732 -6.760 8.020 1.00 95.62 105 ARG A CA 1
ATOM 780 C C . ARG A 1 105 ? 10.545 -8.046 8.191 1.00 95.62 105 ARG A C 1
ATOM 782 O O . ARG A 1 105 ? 11.763 -8.019 8.056 1.00 95.62 105 ARG A O 1
ATOM 789 N N . GLY A 1 106 ? 9.876 -9.171 8.448 1.00 95.31 106 GLY A N 1
ATOM 790 C CA . GLY A 1 106 ? 10.508 -10.483 8.613 1.00 95.31 106 GLY A CA 1
ATOM 791 C C . GLY A 1 106 ? 10.808 -11.243 7.314 1.00 95.31 106 GLY A C 1
ATOM 792 O O . GLY A 1 106 ? 11.281 -12.374 7.382 1.00 95.31 106 GLY A O 1
ATOM 793 N N . GLY A 1 107 ? 10.495 -10.687 6.137 1.00 93.62 107 GLY A N 1
ATOM 794 C CA . GLY A 1 107 ? 10.688 -11.370 4.848 1.00 93.62 107 GLY A CA 1
ATOM 795 C C . GLY A 1 107 ? 9.744 -12.558 4.596 1.00 93.62 107 GLY A C 1
ATOM 796 O O . GLY A 1 107 ? 9.960 -13.335 3.671 1.00 93.62 107 GLY A O 1
ATOM 797 N N . ALA A 1 108 ? 8.680 -12.700 5.388 1.00 95.44 108 ALA A N 1
ATOM 798 C CA . ALA A 1 108 ? 7.711 -13.796 5.326 1.00 95.44 108 ALA A CA 1
ATOM 799 C C . ALA A 1 108 ? 6.377 -13.410 4.651 1.00 95.44 108 ALA A C 1
ATOM 801 O O . ALA A 1 108 ? 5.427 -14.194 4.682 1.00 95.44 108 ALA A O 1
ATOM 802 N N . ARG A 1 109 ? 6.293 -12.230 4.015 1.00 93.75 109 ARG A N 1
ATOM 803 C CA . ARG A 1 109 ? 5.051 -11.710 3.400 1.00 93.75 109 ARG A CA 1
ATOM 804 C C . ARG A 1 109 ? 4.445 -12.593 2.311 1.00 93.75 109 ARG A C 1
ATOM 806 O O . ARG A 1 109 ? 3.246 -12.528 2.066 1.00 93.75 109 ARG A O 1
ATOM 813 N N . GLY A 1 110 ? 5.249 -13.465 1.699 1.00 93.81 110 GLY A N 1
ATOM 814 C CA . GLY A 1 110 ? 4.779 -14.416 0.689 1.00 93.81 110 GLY A CA 1
ATOM 815 C C . GLY A 1 110 ? 3.663 -15.347 1.179 1.00 93.81 110 GLY A C 1
ATOM 816 O O . GLY A 1 110 ? 2.917 -15.857 0.354 1.00 93.81 110 GLY A O 1
ATOM 817 N N . ARG A 1 111 ? 3.504 -15.527 2.500 1.00 95.56 111 ARG A N 1
ATOM 818 C CA . ARG A 1 111 ? 2.430 -16.338 3.103 1.00 95.56 111 ARG A CA 1
ATOM 819 C C . ARG A 1 111 ? 1.027 -15.768 2.888 1.00 95.56 111 ARG A C 1
ATOM 821 O O . ARG A 1 111 ? 0.080 -16.539 2.852 1.00 95.56 111 ARG A O 1
ATOM 828 N N . TYR A 1 112 ? 0.911 -14.449 2.751 1.00 96.12 112 TYR A N 1
ATOM 829 C CA . TYR A 1 112 ? -0.365 -13.753 2.551 1.00 96.12 112 TYR A CA 1
ATOM 830 C C . TYR A 1 112 ? -0.619 -13.401 1.087 1.00 96.12 112 TYR A C 1
ATOM 832 O O . TYR A 1 112 ? -1.660 -12.847 0.749 1.00 96.12 112 TYR A O 1
ATOM 840 N N . ARG A 1 113 ? 0.360 -13.656 0.214 1.00 96.38 113 ARG A N 1
ATOM 841 C CA . ARG A 1 113 ? 0.312 -13.211 -1.171 1.00 96.38 113 ARG A CA 1
ATOM 842 C C . ARG A 1 113 ? -0.693 -14.048 -1.959 1.00 96.38 113 ARG A C 1
ATOM 844 O O . ARG A 1 113 ? -0.553 -15.265 -2.060 1.00 96.38 113 ARG A O 1
ATOM 851 N N . VAL A 1 114 ? -1.633 -13.370 -2.604 1.00 95.81 114 VAL A N 1
ATOM 852 C CA . VAL A 1 114 ? -2.523 -13.956 -3.603 1.00 95.81 114 VAL A CA 1
ATOM 853 C C . VAL A 1 114 ? -1.758 -14.051 -4.929 1.00 95.81 114 VAL A C 1
ATOM 855 O O . VAL A 1 114 ? -1.152 -13.067 -5.371 1.00 95.81 114 VAL A O 1
ATOM 858 N N . PRO A 1 115 ? -1.716 -15.222 -5.584 1.00 91.31 115 PRO A N 1
ATOM 859 C CA . PRO A 1 115 ? -1.040 -15.366 -6.863 1.00 91.31 115 PRO A CA 1
ATOM 860 C C . PRO A 1 115 ? -1.841 -14.683 -7.979 1.00 91.31 115 PRO A C 1
ATOM 862 O O . PRO A 1 115 ? -2.874 -15.177 -8.416 1.00 91.31 115 PRO A O 1
ATOM 865 N N . HIS A 1 116 ? -1.304 -13.574 -8.480 1.00 81.06 116 HIS A N 1
ATOM 866 C CA . HIS A 1 116 ? -1.676 -12.946 -9.752 1.00 81.06 116 HIS A CA 1
ATOM 867 C C . HIS A 1 116 ? -0.513 -13.142 -10.708 1.00 81.06 116 HIS A C 1
ATOM 869 O O . HIS A 1 116 ? 0.616 -13.082 -10.231 1.00 81.06 116 HIS A O 1
ATOM 875 N N . GLY A 1 117 ? -0.794 -13.408 -11.989 1.00 85.69 117 GLY A N 1
ATOM 876 C CA . GLY A 1 117 ? 0.133 -13.889 -13.028 1.00 85.69 117 GLY A CA 1
ATOM 877 C C . GLY A 1 117 ? 1.591 -13.375 -12.971 1.00 85.69 117 GLY A C 1
ATOM 878 O O . GLY A 1 117 ? 2.339 -13.656 -12.035 1.00 85.69 117 GLY A O 1
ATOM 879 N N . PRO A 1 118 ? 2.119 -12.731 -14.018 1.00 82.75 118 PRO A N 1
ATOM 880 C CA . PRO A 1 118 ? 3.418 -12.074 -13.912 1.00 82.75 118 PRO A CA 1
ATOM 881 C C . PRO A 1 118 ? 3.313 -10.834 -13.013 1.00 82.75 118 PRO A C 1
ATOM 883 O O . PRO A 1 118 ? 2.509 -9.956 -13.288 1.00 82.75 118 PRO A O 1
ATOM 886 N N . LEU A 1 119 ? 4.174 -10.698 -11.998 1.00 81.88 119 LEU A N 1
ATOM 887 C CA . LEU A 1 119 ? 4.163 -9.543 -11.072 1.00 81.88 119 LEU A CA 1
ATOM 888 C C . LEU A 1 119 ? 4.408 -8.183 -11.748 1.00 81.88 119 LEU A C 1
ATOM 890 O O . LEU A 1 119 ? 4.137 -7.136 -11.173 1.00 81.88 119 LEU A O 1
ATOM 894 N N . VAL A 1 120 ? 4.980 -8.202 -12.950 1.00 79.44 120 VAL A N 1
ATOM 895 C CA . VAL A 1 120 ? 5.217 -7.010 -13.777 1.00 79.44 120 VAL A CA 1
ATOM 896 C C . VAL A 1 120 ? 3.968 -6.571 -14.542 1.00 79.44 120 VAL A C 1
ATOM 898 O O . VAL A 1 120 ? 3.976 -5.515 -15.166 1.00 79.44 120 VAL A O 1
ATOM 901 N N . GLN A 1 121 ? 2.918 -7.396 -14.553 1.00 83.56 121 GLN A N 1
ATOM 902 C CA . GLN A 1 121 ? 1.636 -7.025 -15.126 1.00 83.56 121 GLN A CA 1
ATOM 903 C C . GLN A 1 121 ? 0.781 -6.343 -14.059 1.00 83.56 121 GLN A C 1
ATOM 905 O O . GLN A 1 121 ? 0.754 -6.798 -12.913 1.00 83.56 121 GLN A O 1
ATOM 910 N N . PRO A 1 122 ? 0.070 -5.270 -14.428 1.00 86.25 122 PRO A N 1
ATOM 911 C CA . PRO A 1 122 ? -0.904 -4.678 -13.540 1.00 86.25 122 PRO A CA 1
ATOM 912 C C . PRO A 1 122 ? -2.004 -5.653 -13.147 1.00 86.25 122 PRO A C 1
ATOM 914 O O . PRO A 1 122 ? -2.464 -6.452 -13.964 1.00 86.25 122 PRO A O 1
ATOM 917 N N . ILE A 1 123 ? -2.452 -5.534 -11.902 1.00 92.19 123 ILE A N 1
ATOM 918 C CA . ILE A 1 123 ? -3.652 -6.209 -11.416 1.00 92.19 123 ILE A CA 1
ATOM 919 C C . ILE A 1 123 ? -4.836 -5.295 -11.766 1.00 92.19 123 ILE A C 1
ATOM 921 O O . ILE A 1 123 ? -4.872 -4.174 -11.255 1.00 92.19 123 ILE A O 1
ATOM 925 N N . PRO A 1 124 ? -5.779 -5.716 -12.634 1.00 91.81 124 PRO A N 1
ATOM 926 C CA . PRO A 1 124 ? -6.848 -4.840 -13.123 1.00 91.81 124 PRO A CA 1
ATOM 927 C C . PRO A 1 124 ? -7.659 -4.180 -12.005 1.00 91.81 124 PRO A C 1
ATOM 929 O O . PRO A 1 124 ? -7.873 -2.970 -12.041 1.00 91.81 124 PRO A O 1
ATOM 932 N N . ASP A 1 125 ? -8.017 -4.950 -10.976 1.00 92.56 125 ASP A N 1
ATOM 933 C CA . ASP A 1 125 ? -8.781 -4.453 -9.827 1.00 92.56 125 ASP A CA 1
ATOM 934 C C . ASP A 1 125 ? -8.012 -3.374 -9.056 1.00 92.56 125 ASP A C 1
ATOM 936 O O . ASP A 1 125 ? -8.591 -2.383 -8.618 1.00 92.56 125 ASP A O 1
ATOM 940 N N . ALA A 1 126 ? -6.688 -3.517 -8.952 1.00 94.69 126 ALA A N 1
ATOM 941 C CA . ALA A 1 126 ? -5.841 -2.540 -8.283 1.00 94.69 126 ALA A CA 1
ATOM 942 C C . ALA A 1 126 ? -5.736 -1.224 -9.071 1.00 94.69 126 ALA A C 1
ATOM 944 O O . ALA A 1 126 ? -5.717 -0.157 -8.461 1.00 94.69 126 ALA A O 1
ATOM 945 N N . ILE A 1 127 ? -5.700 -1.282 -10.411 1.00 94.50 127 ILE A N 1
ATOM 946 C CA . ILE A 1 127 ? -5.747 -0.076 -11.256 1.00 94.50 127 ILE A CA 1
ATOM 947 C C . ILE A 1 127 ? -7.086 0.634 -11.081 1.00 94.50 127 ILE A C 1
ATOM 949 O O . ILE A 1 127 ? -7.103 1.823 -10.774 1.00 94.50 127 ILE A O 1
ATOM 953 N N . ALA A 1 128 ? -8.191 -0.095 -11.256 1.00 95.06 128 ALA A N 1
ATOM 954 C CA . ALA A 1 128 ? -9.527 0.480 -11.163 1.00 95.06 128 ALA A CA 1
ATOM 955 C C . ALA A 1 128 ? -9.748 1.141 -9.795 1.00 95.06 128 ALA A C 1
ATOM 957 O O . ALA A 1 128 ? -10.286 2.245 -9.707 1.00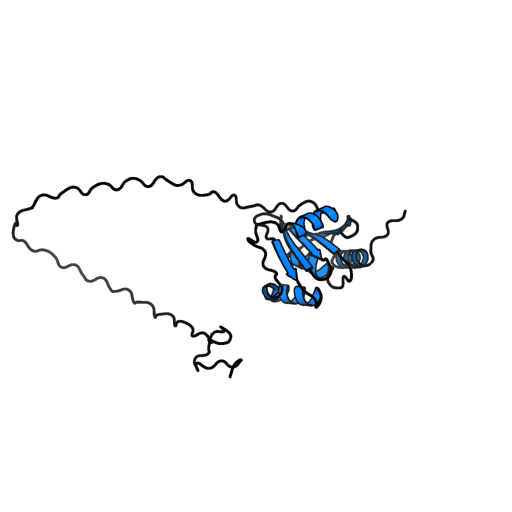 95.06 128 ALA A O 1
ATOM 958 N N . LEU A 1 129 ? -9.262 0.498 -8.729 1.00 96.12 129 LEU A N 1
ATOM 959 C CA . LEU A 1 129 ? -9.311 1.041 -7.380 1.00 96.12 129 LEU A CA 1
ATOM 960 C C . LEU A 1 129 ? -8.462 2.312 -7.239 1.00 96.12 129 LEU A C 1
ATOM 962 O O . LEU A 1 129 ? -8.967 3.318 -6.743 1.00 96.12 129 LEU A O 1
ATOM 966 N N . ALA A 1 130 ? -7.210 2.298 -7.712 1.00 95.75 130 ALA A N 1
ATOM 967 C CA . ALA A 1 130 ? -6.324 3.462 -7.678 1.00 95.75 130 ALA A CA 1
ATOM 968 C C . ALA A 1 130 ? -6.945 4.679 -8.382 1.00 95.75 130 ALA A C 1
ATOM 970 O O . ALA A 1 130 ? -6.988 5.766 -7.805 1.00 95.75 130 ALA A O 1
ATOM 971 N N . GLU A 1 131 ? -7.472 4.477 -9.591 1.00 95.44 131 GLU A N 1
ATOM 972 C CA . GLU A 1 131 ? -8.128 5.518 -10.387 1.00 95.44 131 GLU A CA 1
ATOM 973 C C . GLU A 1 131 ? -9.375 6.056 -9.680 1.00 95.44 131 GLU A C 1
ATOM 975 O O . GLU A 1 131 ? -9.549 7.271 -9.579 1.00 95.44 131 GLU A O 1
ATOM 980 N N . SER A 1 132 ? -10.207 5.173 -9.115 1.00 96.81 132 SER A N 1
ATOM 981 C CA . SER A 1 132 ? -11.409 5.581 -8.376 1.00 96.81 132 SER A CA 1
ATOM 982 C C . SER A 1 132 ? -11.103 6.420 -7.129 1.00 96.81 132 SER A C 1
ATOM 984 O O . SER A 1 132 ? -11.921 7.241 -6.723 1.00 96.81 132 SER A O 1
ATOM 986 N N . TRP A 1 133 ? -9.920 6.243 -6.534 1.00 96.69 133 TRP A N 1
ATOM 987 C CA . TRP A 1 133 ? -9.464 6.990 -5.360 1.00 96.69 133 TRP A CA 1
ATOM 988 C C . TRP A 1 133 ? -8.636 8.233 -5.712 1.00 96.69 133 TRP A C 1
ATOM 990 O O . TRP A 1 133 ? -8.172 8.932 -4.812 1.00 96.69 133 TRP A O 1
ATOM 1000 N N . GLY A 1 134 ? -8.471 8.538 -7.003 1.00 95.19 134 GLY A N 1
ATOM 1001 C CA . GLY A 1 134 ? -7.779 9.738 -7.477 1.00 95.19 134 GLY A CA 1
ATOM 1002 C C . GLY A 1 134 ? -6.257 9.607 -7.571 1.00 95.19 134 GLY A C 1
ATOM 1003 O O . GLY A 1 134 ? -5.571 10.614 -7.751 1.00 95.19 134 GLY A O 1
ATOM 1004 N N . PHE A 1 135 ? -5.704 8.395 -7.473 1.00 94.88 135 PHE A N 1
ATOM 1005 C CA . PHE A 1 135 ? -4.293 8.171 -7.779 1.00 94.88 135 PHE A CA 1
ATOM 1006 C C . PHE A 1 135 ? -4.072 8.140 -9.292 1.00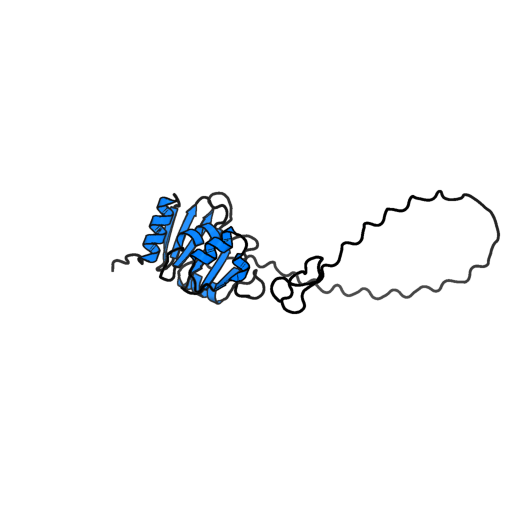 94.88 135 PHE A C 1
ATOM 1008 O O . PHE A 1 135 ? -4.887 7.614 -10.050 1.00 94.88 135 PHE A O 1
ATOM 1015 N N . ALA A 1 136 ? -2.932 8.671 -9.738 1.00 90.38 136 ALA A N 1
ATOM 1016 C CA . ALA A 1 136 ? -2.497 8.474 -11.114 1.00 90.38 136 ALA A CA 1
ATOM 1017 C C . ALA A 1 136 ? -2.219 6.984 -11.355 1.00 90.38 136 ALA A C 1
ATOM 1019 O O . ALA A 1 136 ? -1.629 6.319 -10.498 1.00 90.38 136 ALA A O 1
ATOM 1020 N N . THR A 1 137 ? -2.607 6.475 -12.525 1.00 86.12 137 THR A N 1
ATOM 1021 C CA . THR A 1 137 ? -2.358 5.085 -12.908 1.00 86.12 137 THR A CA 1
ATOM 1022 C C . THR A 1 137 ? -0.857 4.791 -12.831 1.00 86.12 137 THR A C 1
ATOM 1024 O O . THR A 1 137 ? -0.072 5.443 -13.527 1.00 86.12 137 THR A O 1
ATOM 1027 N N . PRO A 1 138 ? -0.429 3.829 -11.995 1.00 80.94 138 PRO A N 1
ATOM 1028 C CA . PRO A 1 138 ? 0.978 3.489 -11.868 1.00 80.94 138 PRO A CA 1
ATOM 1029 C C . PRO A 1 138 ? 1.582 3.071 -13.206 1.00 80.94 138 PRO A C 1
ATOM 1031 O O . PRO A 1 138 ? 1.212 2.036 -13.768 1.00 80.94 138 PRO A O 1
ATOM 1034 N N . GLU A 1 139 ? 2.561 3.829 -13.696 1.00 72.75 139 GLU A N 1
ATOM 1035 C CA . GLU A 1 139 ? 3.403 3.376 -14.798 1.00 72.75 139 GLU A CA 1
ATOM 1036 C C . GLU A 1 139 ? 4.269 2.216 -14.298 1.00 72.75 139 GLU A C 1
ATOM 1038 O O . GLU A 1 139 ? 5.318 2.393 -13.679 1.00 72.75 139 GLU A O 1
ATOM 1043 N N . THR A 1 140 ? 3.814 0.992 -14.548 1.00 68.50 140 THR A N 1
ATOM 1044 C CA . THR A 1 140 ? 4.687 -0.174 -14.442 1.00 68.50 140 THR A CA 1
ATOM 1045 C C . THR A 1 140 ? 5.373 -0.343 -15.776 1.00 68.50 140 THR A C 1
ATOM 1047 O O . THR A 1 140 ? 4.732 -0.602 -16.795 1.00 68.50 140 THR A O 1
ATOM 1050 N N . HIS A 1 141 ? 6.689 -0.137 -15.789 1.00 61.19 141 HIS A N 1
ATOM 1051 C CA . HIS A 1 141 ? 7.472 -0.348 -16.993 1.00 61.19 141 HIS A CA 1
ATOM 1052 C C . HIS A 1 141 ? 7.390 -1.835 -17.343 1.00 61.19 141 HIS A C 1
ATOM 1054 O O . HIS A 1 141 ? 8.100 -2.664 -16.771 1.00 61.19 141 HIS A O 1
ATOM 1060 N N . GLN A 1 142 ? 6.502 -2.187 -18.273 1.00 58.94 142 GLN A N 1
ATOM 1061 C CA . GLN A 1 142 ? 6.503 -3.522 -18.840 1.00 58.94 142 GLN A CA 1
ATOM 1062 C C . GLN A 1 142 ? 7.864 -3.688 -19.519 1.00 58.94 142 GLN A C 1
ATOM 1064 O O . GLN A 1 142 ? 8.216 -2.863 -20.372 1.00 58.94 142 GLN A O 1
ATOM 1069 N N . PRO A 1 143 ? 8.675 -4.698 -19.162 1.00 55.66 143 PRO A N 1
ATOM 1070 C CA . PRO A 1 143 ? 9.764 -5.069 -20.039 1.00 55.66 143 PRO A CA 1
ATOM 1071 C C . PRO A 1 143 ? 9.099 -5.427 -21.366 1.00 55.66 143 PRO A C 1
ATOM 1073 O O . PRO A 1 143 ? 8.323 -6.382 -21.428 1.00 55.66 143 PRO A O 1
ATOM 1076 N N . GLN A 1 144 ? 9.333 -4.609 -22.397 1.00 55.47 144 GLN A N 1
ATOM 1077 C CA . GLN A 1 144 ? 8.933 -4.921 -23.761 1.00 55.47 144 GLN A CA 1
ATOM 1078 C C . GLN A 1 144 ? 9.497 -6.311 -24.023 1.00 55.47 144 GLN A C 1
ATOM 1080 O O . GLN A 1 144 ? 10.714 -6.487 -24.114 1.00 55.47 144 GLN A O 1
ATOM 1085 N N . VAL A 1 145 ? 8.629 -7.324 -24.035 1.00 59.22 145 VAL A N 1
ATOM 1086 C CA . VAL A 1 145 ? 9.048 -8.678 -24.359 1.00 59.22 145 VAL A CA 1
ATOM 1087 C C . VAL A 1 145 ? 9.400 -8.605 -25.831 1.00 59.22 145 VAL A C 1
ATOM 1089 O O . VAL A 1 145 ? 8.541 -8.759 -26.698 1.00 59.22 145 VAL A O 1
ATOM 1092 N N . HIS A 1 146 ? 10.664 -8.308 -26.128 1.00 56.50 146 HIS A N 1
ATOM 1093 C CA . HIS A 1 146 ? 11.216 -8.504 -27.449 1.00 56.50 146 HIS A CA 1
ATOM 1094 C C . HIS A 1 146 ? 11.162 -10.004 -27.682 1.00 56.50 146 HIS A C 1
ATOM 1096 O O . HIS A 1 146 ? 12.080 -10.744 -27.335 1.00 56.50 146 HIS A O 1
ATOM 1102 N N . ARG A 1 147 ? 10.029 -10.468 -28.215 1.00 67.19 147 ARG A N 1
ATOM 1103 C CA . ARG A 1 147 ? 9.903 -11.811 -28.752 1.00 67.19 147 ARG A CA 1
ATOM 1104 C C . ARG A 1 147 ? 11.058 -11.934 -29.742 1.00 67.19 147 ARG A C 1
ATOM 1106 O O . ARG A 1 147 ? 11.085 -11.141 -30.687 1.00 67.19 147 ARG A O 1
ATOM 1113 N N . PRO A 1 148 ? 12.026 -12.843 -29.525 1.00 63.00 148 PRO A N 1
ATOM 1114 C CA . PRO A 1 148 ? 13.091 -13.030 -30.489 1.00 63.00 148 PRO A CA 1
ATOM 1115 C C . PRO A 1 148 ? 12.415 -13.280 -31.832 1.00 63.00 148 PRO A C 1
ATOM 1117 O O . PRO A 1 148 ? 11.597 -14.198 -31.948 1.00 63.00 148 PRO A O 1
ATOM 1120 N N . VAL A 1 149 ? 12.679 -12.417 -32.816 1.00 71.38 149 VAL A N 1
ATOM 1121 C CA . VAL A 1 149 ? 12.265 -12.689 -34.191 1.00 71.38 149 VAL A CA 1
ATOM 1122 C C . VAL A 1 149 ? 12.850 -14.062 -34.502 1.00 71.38 149 VAL A C 1
ATOM 1124 O O . VAL A 1 149 ? 14.054 -14.229 -34.291 1.00 71.38 149 VAL A O 1
ATOM 1127 N N . PRO A 1 150 ? 12.047 -15.061 -34.912 1.00 64.62 150 PRO A N 1
ATOM 1128 C CA . PRO A 1 150 ? 12.581 -16.375 -35.219 1.00 64.62 150 PRO A CA 1
ATOM 1129 C C . PRO A 1 150 ? 13.647 -16.194 -36.295 1.00 64.62 150 PRO A C 1
ATOM 1131 O O . PRO A 1 150 ? 13.347 -15.907 -37.455 1.00 64.62 150 PRO A O 1
ATOM 1134 N N . THR A 1 151 ? 14.913 -16.310 -35.903 1.00 65.12 151 THR A N 1
ATOM 1135 C CA . THR A 1 151 ? 16.023 -16.386 -36.834 1.00 65.12 151 THR A CA 1
ATOM 1136 C C . THR A 1 151 ? 15.793 -17.666 -37.614 1.00 65.12 151 THR A C 1
ATOM 1138 O O . THR A 1 151 ? 15.872 -18.759 -37.055 1.00 65.12 151 THR A O 1
ATOM 1141 N N . ARG A 1 152 ? 15.417 -17.531 -38.897 1.00 67.25 152 ARG A N 1
ATOM 1142 C CA . ARG A 1 152 ? 15.310 -18.660 -39.829 1.00 67.25 152 ARG A CA 1
ATOM 1143 C C . ARG A 1 152 ? 16.550 -19.523 -39.636 1.00 67.25 152 ARG A C 1
ATOM 1145 O O . ARG A 1 152 ? 17.658 -19.065 -39.915 1.00 67.25 152 ARG A O 1
ATOM 1152 N N . SER A 1 153 ? 16.363 -20.736 -39.122 1.00 60.69 153 SER A N 1
ATOM 1153 C CA . SER A 1 153 ? 17.444 -21.695 -38.952 1.00 60.69 153 SER A CA 1
ATOM 1154 C C . SER A 1 153 ? 18.134 -21.861 -40.301 1.00 60.69 153 SER A C 1
ATOM 1156 O O . SER A 1 153 ? 17.502 -22.246 -41.286 1.00 60.69 153 SER A O 1
ATOM 1158 N N . ALA A 1 154 ? 19.415 -21.499 -40.364 1.00 63.78 154 ALA A N 1
ATOM 1159 C CA . ALA A 1 154 ? 20.228 -21.743 -41.540 1.00 63.78 154 ALA A CA 1
ATOM 1160 C C . ALA A 1 154 ? 20.206 -23.250 -41.827 1.00 63.78 154 ALA A C 1
ATOM 1162 O O . ALA A 1 154 ? 20.443 -24.061 -40.930 1.00 63.78 154 ALA A O 1
ATOM 1163 N N . ALA A 1 155 ? 19.872 -23.606 -43.067 1.00 69.44 155 ALA A N 1
ATOM 1164 C CA . ALA A 1 155 ? 19.786 -24.988 -43.511 1.00 69.44 155 ALA A CA 1
ATOM 1165 C C . ALA A 1 155 ? 21.094 -25.751 -43.206 1.00 69.44 155 ALA A C 1
ATOM 1167 O O . ALA A 1 155 ? 22.183 -25.180 -43.349 1.00 69.44 155 ALA A O 1
ATOM 1168 N N . PRO A 1 156 ? 21.020 -27.032 -42.806 1.00 59.56 156 PRO A N 1
ATOM 1169 C CA . PRO A 1 156 ? 22.208 -27.828 -42.533 1.00 59.56 156 PRO A CA 1
ATOM 1170 C C . PRO A 1 156 ? 23.056 -27.965 -43.805 1.00 59.56 156 PRO A C 1
ATOM 1172 O O . PRO A 1 156 ? 22.580 -28.423 -44.844 1.00 59.56 156 PRO A O 1
ATOM 1175 N N . LYS A 1 157 ? 24.332 -27.563 -43.731 1.00 60.16 157 LYS A N 1
ATOM 1176 C CA . LYS A 1 157 ? 25.310 -27.841 -44.790 1.00 60.16 157 LYS A CA 1
ATOM 1177 C C . LYS A 1 157 ? 25.538 -29.350 -44.864 1.00 60.16 157 LYS A C 1
ATOM 1179 O O . LYS A 1 157 ? 25.904 -29.971 -43.869 1.00 60.16 157 LYS A O 1
ATOM 1184 N N . ALA A 1 158 ? 25.337 -29.913 -46.052 1.00 61.66 158 ALA A N 1
ATOM 1185 C CA . ALA A 1 158 ? 25.608 -31.314 -46.343 1.00 61.66 158 ALA A CA 1
ATOM 1186 C C . ALA A 1 158 ? 27.082 -31.676 -46.046 1.00 61.66 158 ALA A C 1
ATOM 1188 O O . ALA A 1 158 ? 27.978 -30.874 -46.336 1.00 61.66 158 ALA A O 1
ATOM 1189 N N . PRO A 1 159 ? 27.361 -32.870 -45.494 1.00 58.94 159 PRO A N 1
ATOM 1190 C CA . PRO A 1 159 ? 28.726 -33.326 -45.270 1.00 58.94 159 PRO A CA 1
ATOM 1191 C C . PRO A 1 159 ? 29.430 -33.604 -46.606 1.00 58.94 159 PRO A C 1
ATOM 1193 O O . PRO A 1 159 ? 28.942 -34.350 -47.454 1.00 58.94 159 PRO A O 1
ATOM 1196 N N . ARG A 1 160 ? 30.605 -32.994 -46.788 1.00 56.81 160 ARG A N 1
ATOM 1197 C CA . ARG A 1 160 ? 31.504 -33.240 -47.921 1.00 56.81 160 ARG A CA 1
ATOM 1198 C C . ARG A 1 160 ? 32.164 -34.610 -47.736 1.00 56.81 160 ARG A C 1
ATOM 1200 O O . ARG A 1 160 ? 32.841 -34.828 -46.735 1.00 56.81 160 ARG A O 1
ATOM 1207 N N . ALA A 1 161 ? 31.968 -35.510 -48.696 1.00 52.75 161 ALA A N 1
ATOM 1208 C CA . ALA A 1 161 ? 32.598 -36.827 -48.717 1.00 52.75 161 ALA A CA 1
ATOM 1209 C C . ALA A 1 161 ? 34.133 -36.704 -48.708 1.00 52.75 161 ALA A C 1
ATOM 1211 O O . ALA A 1 161 ? 34.713 -35.985 -49.527 1.00 52.75 161 ALA A O 1
ATOM 1212 N N . ALA A 1 162 ? 34.780 -37.397 -47.770 1.00 51.03 162 ALA A N 1
ATOM 1213 C CA . ALA A 1 162 ? 36.230 -37.523 -47.699 1.00 51.03 162 ALA A CA 1
ATOM 1214 C C . ALA A 1 162 ? 36.696 -38.687 -48.588 1.00 51.03 162 ALA A C 1
ATOM 1216 O O . ALA A 1 162 ? 36.156 -39.790 -48.511 1.00 51.03 162 ALA A O 1
ATOM 1217 N N . ALA A 1 163 ? 37.698 -38.430 -49.428 1.00 61.94 163 ALA A N 1
ATOM 1218 C CA . ALA A 1 163 ? 38.400 -39.451 -50.198 1.00 61.94 163 ALA A CA 1
ATOM 1219 C C . ALA A 1 163 ? 39.326 -40.290 -49.286 1.00 61.94 163 ALA A C 1
ATOM 1221 O O . ALA A 1 163 ? 39.806 -39.772 -48.272 1.00 61.94 163 ALA A O 1
ATOM 1222 N N . PRO A 1 164 ? 39.613 -41.559 -49.630 1.00 54.00 164 PRO A N 1
ATOM 1223 C CA . PRO A 1 164 ? 40.452 -42.425 -48.810 1.00 54.00 164 PRO A CA 1
ATOM 1224 C C . PRO A 1 164 ? 41.936 -42.064 -48.962 1.00 54.00 164 PRO A C 1
ATOM 1226 O O . PRO A 1 164 ? 42.478 -42.051 -50.066 1.00 54.00 164 PRO A O 1
ATOM 1229 N N . ALA A 1 165 ? 42.601 -41.789 -47.838 1.00 50.50 165 ALA A N 1
ATOM 1230 C CA . ALA A 1 165 ? 44.048 -41.614 -47.775 1.00 50.50 165 ALA A CA 1
ATOM 1231 C C . ALA A 1 165 ? 44.744 -42.963 -47.523 1.00 50.50 165 ALA A C 1
ATOM 1233 O O . ALA A 1 165 ? 44.385 -43.709 -46.613 1.00 50.50 165 ALA A O 1
ATOM 1234 N N . THR A 1 166 ? 45.758 -43.255 -48.334 1.00 58.12 166 THR A N 1
ATOM 1235 C CA . THR A 1 166 ? 46.673 -44.399 -48.204 1.00 58.12 166 THR A CA 1
ATOM 1236 C C . THR A 1 166 ? 47.582 -44.280 -46.971 1.00 58.12 166 THR A C 1
ATOM 1238 O O . THR A 1 166 ? 47.978 -43.163 -46.625 1.00 58.12 166 THR A O 1
ATOM 1241 N N . PRO A 1 167 ? 48.003 -45.396 -46.346 1.00 57.00 167 PRO A N 1
ATOM 1242 C CA . PRO A 1 167 ? 48.840 -45.366 -45.153 1.00 57.00 167 PRO A CA 1
ATOM 1243 C C . PRO A 1 167 ? 50.311 -45.126 -45.515 1.00 57.00 167 PRO A C 1
ATOM 1245 O O . PRO A 1 167 ? 50.875 -45.821 -46.362 1.00 57.00 167 PRO A O 1
ATOM 1248 N N . ARG A 1 168 ? 50.964 -44.174 -44.837 1.00 47.16 168 ARG A N 1
ATOM 1249 C CA . ARG A 1 168 ? 52.427 -44.043 -44.861 1.00 47.16 168 ARG A CA 1
ATOM 1250 C C . ARG A 1 168 ? 52.992 -44.083 -43.447 1.00 47.16 168 ARG A C 1
ATOM 1252 O O . ARG A 1 168 ? 52.518 -43.403 -42.543 1.00 47.16 168 ARG A O 1
ATOM 1259 N N . SER A 1 169 ? 53.987 -44.947 -43.307 1.00 42.09 169 SER A N 1
ATOM 1260 C CA . SER A 1 169 ? 54.653 -45.367 -42.082 1.00 42.09 169 SER A CA 1
ATOM 1261 C C . SER A 1 169 ? 55.679 -44.349 -41.562 1.00 42.09 169 SER A C 1
ATOM 1263 O O . SER A 1 169 ? 56.385 -43.718 -42.344 1.00 42.09 169 SER A O 1
ATOM 1265 N N . THR A 1 170 ? 55.797 -44.331 -40.226 1.00 48.44 170 THR A N 1
ATOM 1266 C CA . THR A 1 170 ? 56.972 -44.050 -39.368 1.00 48.44 170 THR A CA 1
ATOM 1267 C C . THR A 1 170 ? 57.669 -42.689 -39.434 1.00 48.44 170 THR A C 1
ATOM 1269 O O . THR A 1 170 ? 58.442 -42.424 -40.347 1.00 48.44 170 THR A O 1
ATOM 1272 N N . THR A 1 171 ? 57.601 -41.933 -38.330 1.00 42.78 171 THR A N 1
ATOM 1273 C CA . THR A 1 171 ? 58.776 -41.647 -37.470 1.00 42.78 171 THR A CA 1
ATOM 1274 C C . THR A 1 171 ? 58.352 -41.030 -36.131 1.00 42.78 171 THR A C 1
ATOM 1276 O O . THR A 1 171 ? 57.410 -40.249 -36.052 1.00 42.78 171 THR A O 1
ATOM 1279 N N . ALA A 1 172 ? 59.034 -41.435 -35.060 1.00 53.09 172 ALA A N 1
ATOM 1280 C CA . ALA A 1 172 ? 58.757 -41.067 -33.677 1.00 53.09 172 ALA A CA 1
ATOM 1281 C C . ALA A 1 172 ? 59.165 -39.622 -33.346 1.00 53.09 172 ALA A C 1
ATOM 1283 O O . ALA A 1 172 ? 60.280 -39.219 -33.681 1.00 53.09 172 ALA A O 1
ATOM 1284 N N . ARG A 1 173 ? 58.342 -38.892 -32.571 1.00 49.34 173 ARG A N 1
ATOM 1285 C CA . ARG A 1 173 ? 58.859 -37.880 -31.632 1.00 49.34 173 ARG A CA 1
ATOM 1286 C C . ARG A 1 173 ? 57.867 -37.431 -30.553 1.00 49.34 173 ARG A C 1
ATOM 1288 O O . ARG A 1 173 ? 56.734 -37.081 -30.847 1.00 49.34 173 ARG A O 1
ATOM 1295 N N . ALA A 1 174 ? 58.425 -37.347 -29.343 1.00 50.22 174 ALA A N 1
ATOM 1296 C CA . ALA A 1 174 ? 58.037 -36.568 -28.164 1.00 50.22 174 ALA A CA 1
ATOM 1297 C C . ALA A 1 174 ? 56.728 -36.930 -27.433 1.00 50.22 174 ALA A C 1
ATOM 1299 O O . ALA A 1 174 ? 55.620 -36.601 -27.840 1.00 50.22 174 ALA A O 1
ATOM 1300 N N . THR A 1 175 ? 56.914 -37.530 -26.257 1.00 58.41 175 THR A N 1
ATOM 1301 C CA . THR A 1 175 ? 55.935 -37.690 -25.180 1.00 58.41 175 THR A CA 1
ATOM 1302 C C . THR A 1 175 ? 55.446 -36.330 -24.654 1.00 58.41 175 THR A C 1
ATOM 1304 O O . THR A 1 175 ? 56.261 -35.529 -24.188 1.00 58.41 175 THR A O 1
ATOM 1307 N N . PRO A 1 176 ? 54.130 -36.047 -24.655 1.00 57.97 176 PRO A N 1
ATOM 1308 C CA . PRO A 1 176 ? 53.585 -34.915 -23.921 1.00 57.97 176 PRO A CA 1
ATOM 1309 C C . PRO A 1 176 ? 53.490 -35.243 -22.424 1.00 57.97 176 PRO A C 1
ATOM 1311 O O . PRO A 1 176 ? 52.986 -36.285 -22.009 1.00 57.97 176 PRO A O 1
ATOM 1314 N N . LYS A 1 177 ? 54.001 -34.319 -21.610 1.00 64.88 177 LYS A N 1
ATOM 1315 C CA . LYS A 1 177 ? 53.977 -34.338 -20.144 1.00 64.88 177 LYS A CA 1
ATOM 1316 C C . LYS A 1 177 ? 52.517 -34.352 -19.641 1.00 64.88 177 LYS A C 1
ATOM 1318 O O . LYS A 1 177 ? 51.728 -33.534 -20.121 1.00 64.88 177 LYS A O 1
ATOM 1323 N N . PRO A 1 178 ? 52.133 -35.223 -18.690 1.00 56.09 178 PRO A N 1
ATOM 1324 C CA . PRO A 1 178 ? 50.766 -35.259 -18.183 1.00 56.09 178 PRO A CA 1
ATOM 1325 C C . PRO A 1 178 ? 50.436 -33.972 -17.417 1.00 56.09 178 PRO A C 1
ATOM 1327 O O . PRO A 1 178 ? 51.175 -33.533 -16.534 1.00 56.09 178 PRO A O 1
ATOM 1330 N N . LYS A 1 179 ? 49.311 -33.362 -17.789 1.00 62.06 179 LYS A N 1
ATOM 1331 C CA . LYS A 1 179 ? 48.691 -32.228 -17.101 1.00 62.06 179 LYS A CA 1
ATOM 1332 C C . LYS A 1 179 ? 48.013 -32.768 -15.829 1.00 62.06 179 LYS A C 1
ATOM 1334 O O . LYS A 1 179 ? 47.304 -33.769 -15.941 1.00 62.06 179 LYS A O 1
ATOM 1339 N N . PRO A 1 180 ? 48.212 -32.174 -14.640 1.00 59.50 180 PRO A N 1
ATOM 1340 C CA . PRO A 1 180 ? 47.560 -32.658 -13.428 1.00 59.50 180 PRO A CA 1
ATOM 1341 C C . PRO A 1 180 ? 46.037 -32.551 -13.562 1.00 59.50 180 PRO A C 1
ATOM 1343 O O . PRO A 1 180 ? 45.508 -31.529 -14.007 1.00 59.50 180 PRO A O 1
ATOM 1346 N N . ALA A 1 181 ? 45.352 -33.638 -13.208 1.00 54.44 181 ALA A N 1
ATOM 1347 C CA . ALA A 1 181 ? 43.902 -33.722 -13.179 1.00 54.44 181 ALA A CA 1
ATOM 1348 C C . ALA A 1 181 ? 43.348 -32.717 -12.160 1.00 54.44 181 ALA A C 1
ATOM 1350 O O . ALA A 1 181 ? 43.781 -32.680 -11.008 1.00 54.44 181 ALA A O 1
ATOM 1351 N N . ALA A 1 182 ? 42.394 -31.895 -12.595 1.00 57.12 182 ALA A N 1
ATOM 1352 C CA . ALA A 1 182 ? 41.623 -31.053 -11.698 1.00 57.12 182 ALA A CA 1
ATOM 1353 C C . ALA A 1 182 ? 40.836 -31.955 -10.739 1.00 57.12 182 ALA A C 1
ATOM 1355 O O . ALA A 1 182 ? 40.097 -32.836 -11.180 1.00 57.12 182 ALA A O 1
ATOM 1356 N N . ALA A 1 183 ? 41.015 -31.740 -9.437 1.00 61.03 183 ALA A N 1
ATOM 1357 C CA . ALA A 1 183 ? 40.259 -32.422 -8.401 1.00 61.03 183 ALA A CA 1
ATOM 1358 C C . ALA A 1 183 ? 38.756 -32.192 -8.624 1.00 61.03 183 ALA A C 1
ATOM 1360 O O . ALA A 1 183 ? 38.276 -31.055 -8.632 1.00 61.03 183 ALA A O 1
ATOM 1361 N N . SER A 1 184 ? 38.019 -33.280 -8.833 1.00 61.53 184 SER A N 1
ATOM 1362 C CA . SER A 1 184 ? 36.562 -33.289 -8.878 1.00 61.53 184 SER A CA 1
ATOM 1363 C C . SER A 1 184 ? 36.018 -32.787 -7.542 1.00 61.53 184 SER A C 1
ATOM 1365 O O . SER A 1 184 ? 36.324 -33.357 -6.493 1.00 61.53 184 SER A O 1
ATOM 1367 N N . ARG A 1 185 ? 35.226 -31.709 -7.581 1.00 63.97 185 ARG A N 1
ATOM 1368 C CA . ARG A 1 185 ? 34.500 -31.199 -6.412 1.00 63.97 185 ARG A CA 1
ATOM 1369 C C . ARG A 1 185 ? 33.642 -32.324 -5.804 1.00 63.97 185 ARG A C 1
ATOM 1371 O O . ARG A 1 185 ? 33.029 -33.066 -6.574 1.00 63.97 185 ARG A O 1
ATOM 1378 N N . PRO A 1 186 ? 33.579 -32.452 -4.466 1.00 68.81 186 PRO A N 1
ATOM 1379 C CA . PRO A 1 186 ? 32.671 -33.384 -3.806 1.00 68.81 186 PRO A CA 1
ATOM 1380 C C . PRO A 1 186 ? 31.230 -33.131 -4.257 1.00 68.81 186 PRO A C 1
ATOM 1382 O O . PRO A 1 186 ? 30.800 -31.978 -4.315 1.00 68.81 186 PRO A O 1
ATOM 1385 N N . ALA A 1 187 ? 30.509 -34.198 -4.601 1.00 72.50 187 ALA A N 1
ATOM 1386 C CA . ALA A 1 187 ? 29.102 -34.117 -4.970 1.00 72.50 187 ALA A CA 1
ATOM 1387 C C . ALA A 1 187 ? 28.292 -33.545 -3.798 1.00 72.50 187 ALA A C 1
ATOM 1389 O O . ALA A 1 187 ? 28.374 -34.046 -2.675 1.00 72.50 187 ALA A O 1
ATOM 1390 N N . GLU A 1 188 ? 27.533 -32.487 -4.065 1.00 78.00 188 GLU A N 1
ATOM 1391 C CA . GLU A 1 188 ? 26.646 -31.874 -3.083 1.00 78.00 188 GLU A CA 1
ATOM 1392 C C . GLU A 1 188 ? 25.514 -32.863 -2.742 1.00 78.00 188 GLU A C 1
ATOM 1394 O O . GLU A 1 188 ? 24.912 -33.442 -3.655 1.00 78.00 188 GLU A O 1
ATOM 1399 N N . PRO A 1 189 ? 25.248 -33.139 -1.452 1.00 78.38 189 PRO A N 1
ATOM 1400 C CA . PRO A 1 189 ? 24.249 -34.123 -1.063 1.00 78.38 189 PRO A CA 1
ATOM 1401 C C . PRO A 1 189 ? 22.849 -33.639 -1.449 1.00 78.38 189 PRO A C 1
ATOM 1403 O O . PRO A 1 189 ? 22.387 -32.598 -0.987 1.00 78.38 189 PRO A O 1
ATOM 1406 N N . VAL A 1 190 ? 22.158 -34.422 -2.279 1.00 84.00 190 VAL A N 1
ATOM 1407 C CA . VAL A 1 190 ? 20.766 -34.156 -2.660 1.00 84.00 190 VAL A CA 1
ATOM 1408 C C . VAL A 1 190 ? 19.883 -34.245 -1.405 1.00 84.00 190 VAL A C 1
ATOM 1410 O O . VAL A 1 190 ? 19.866 -35.300 -0.758 1.00 84.00 190 VAL A O 1
ATOM 1413 N N . PRO A 1 191 ? 19.154 -33.177 -1.033 1.00 86.94 191 PRO A N 1
ATOM 1414 C CA . PRO A 1 191 ? 18.315 -33.181 0.159 1.00 86.94 191 PRO A CA 1
ATOM 1415 C C . PRO A 1 191 ? 17.157 -34.172 -0.004 1.00 86.94 191 PRO A C 1
ATOM 1417 O O . PRO A 1 191 ? 16.476 -34.200 -1.029 1.00 86.94 191 PRO A O 1
ATOM 1420 N N . ARG A 1 192 ? 16.924 -34.999 1.020 1.00 93.31 192 ARG A N 1
ATOM 1421 C CA . ARG A 1 192 ? 15.768 -35.907 1.068 1.00 93.31 192 ARG A CA 1
ATOM 1422 C C . ARG A 1 192 ? 14.530 -35.108 1.468 1.00 93.31 192 ARG A C 1
ATOM 1424 O O . ARG A 1 192 ? 14.611 -34.290 2.376 1.00 93.31 192 ARG A O 1
ATOM 1431 N N . ILE A 1 193 ? 13.395 -35.344 0.816 1.00 95.69 193 ILE A N 1
ATOM 1432 C CA . ILE A 1 193 ? 12.146 -34.598 1.035 1.00 95.69 193 ILE A CA 1
ATOM 1433 C C . ILE A 1 193 ? 11.096 -35.528 1.658 1.00 95.69 193 ILE A C 1
ATOM 1435 O O . ILE A 1 193 ? 10.974 -36.683 1.254 1.00 95.69 193 ILE A O 1
ATOM 1439 N N . CYS A 1 194 ? 10.346 -35.035 2.646 1.00 93.12 194 CYS A N 1
ATOM 1440 C CA . CYS A 1 194 ? 9.236 -35.756 3.269 1.00 93.12 194 CYS A CA 1
ATOM 1441 C C . CYS A 1 194 ? 8.079 -35.924 2.267 1.00 93.12 194 CYS A C 1
ATOM 1443 O O . CYS A 1 194 ? 7.625 -34.920 1.721 1.00 93.12 194 CYS A O 1
ATOM 1445 N N . PRO A 1 195 ? 7.539 -37.137 2.044 1.00 94.12 195 PRO A N 1
ATOM 1446 C CA . PRO A 1 195 ? 6.451 -37.339 1.085 1.00 94.12 195 PRO A CA 1
ATOM 1447 C C . PRO A 1 195 ? 5.099 -36.780 1.558 1.00 94.12 195 PRO A C 1
ATOM 1449 O O . PRO A 1 195 ? 4.198 -36.628 0.742 1.00 94.12 195 PRO A O 1
ATOM 1452 N N . THR A 1 196 ? 4.945 -36.484 2.853 1.00 95.00 196 THR A N 1
ATOM 1453 C CA . THR A 1 196 ? 3.674 -36.015 3.430 1.00 95.00 196 THR A CA 1
ATOM 1454 C C . THR A 1 196 ? 3.546 -34.495 3.389 1.00 95.00 196 THR A C 1
ATOM 1456 O O . THR A 1 196 ? 2.510 -33.971 3.000 1.00 95.00 196 THR A O 1
ATOM 1459 N N . CYS A 1 197 ? 4.596 -33.776 3.796 1.00 94.50 197 CYS A N 1
ATOM 1460 C CA . CYS A 1 197 ? 4.569 -32.314 3.927 1.00 94.50 197 CYS A CA 1
ATOM 1461 C C . CYS A 1 197 ? 5.558 -31.587 3.009 1.00 94.50 197 CYS A C 1
ATOM 1463 O O . CYS A 1 197 ? 5.632 -30.362 3.044 1.00 94.50 197 CYS A O 1
ATOM 1465 N N . TYR A 1 198 ? 6.338 -32.321 2.211 1.00 94.19 198 TYR A N 1
ATOM 1466 C CA . TYR A 1 198 ? 7.313 -31.777 1.260 1.00 94.19 198 TYR A CA 1
ATOM 1467 C C . TYR A 1 198 ? 8.424 -30.899 1.870 1.00 94.19 198 TYR A C 1
ATOM 1469 O O . TYR A 1 198 ? 9.138 -30.207 1.147 1.00 94.19 198 TYR A O 1
ATOM 1477 N N . MET A 1 199 ? 8.640 -30.964 3.188 1.00 95.25 199 MET A N 1
ATOM 1478 C CA . MET A 1 199 ? 9.794 -30.340 3.843 1.00 95.25 199 MET A CA 1
ATOM 1479 C C . MET A 1 199 ? 11.058 -31.203 3.721 1.00 95.25 199 MET A C 1
ATOM 1481 O O . MET A 1 199 ? 10.980 -32.432 3.641 1.00 95.25 199 MET A O 1
ATOM 1485 N N . ALA A 1 200 ? 12.232 -30.562 3.734 1.00 94.81 200 ALA A N 1
ATOM 1486 C CA . ALA A 1 200 ? 13.518 -31.256 3.760 1.00 94.81 200 ALA A CA 1
ATOM 1487 C C . ALA A 1 200 ? 13.667 -32.068 5.058 1.00 94.81 200 ALA A C 1
ATOM 1489 O O . ALA A 1 200 ? 13.449 -31.554 6.155 1.00 94.81 200 ALA A O 1
ATOM 1490 N N . LEU A 1 201 ? 14.023 -33.343 4.924 1.00 93.00 201 LEU A N 1
ATOM 1491 C CA . LEU A 1 201 ? 14.221 -34.256 6.041 1.00 93.00 201 LEU A CA 1
ATOM 1492 C C . LEU A 1 201 ? 15.591 -34.017 6.695 1.00 93.00 201 LEU A C 1
ATOM 1494 O O . LEU A 1 201 ? 16.584 -33.842 5.980 1.00 93.00 201 LEU A O 1
ATOM 1498 N N . PRO A 1 202 ? 15.682 -34.087 8.036 1.00 90.56 202 PRO A N 1
ATOM 1499 C CA . PRO A 1 202 ? 16.964 -34.178 8.722 1.00 90.56 202 PRO A CA 1
ATOM 1500 C C . PRO A 1 202 ? 17.696 -35.474 8.339 1.00 90.56 202 PRO A C 1
ATOM 1502 O O . PRO A 1 202 ? 17.115 -36.408 7.780 1.00 90.56 202 PRO A O 1
ATOM 1505 N N . ALA A 1 203 ? 18.984 -35.565 8.682 1.00 88.94 203 ALA A N 1
ATOM 1506 C CA . ALA A 1 203 ? 19.821 -36.727 8.357 1.00 88.94 203 ALA A CA 1
ATOM 1507 C C . ALA A 1 203 ? 19.268 -38.063 8.897 1.00 88.94 203 ALA A C 1
ATOM 1509 O O . ALA A 1 203 ? 19.564 -39.122 8.346 1.00 88.94 203 ALA A O 1
ATOM 1510 N N . THR A 1 204 ? 18.431 -38.015 9.937 1.00 89.75 204 THR A N 1
ATOM 1511 C CA . THR A 1 204 ? 17.742 -39.174 10.524 1.00 89.75 204 THR A CA 1
ATOM 1512 C C . THR A 1 204 ? 16.676 -39.780 9.602 1.00 89.75 204 THR A C 1
ATOM 1514 O O . THR A 1 204 ? 16.278 -40.923 9.806 1.00 89.75 204 THR A O 1
ATOM 1517 N N . GLY A 1 205 ? 16.212 -39.049 8.581 1.00 91.88 205 GLY A N 1
ATOM 1518 C CA . GLY A 1 205 ? 15.226 -39.523 7.605 1.00 91.88 205 GLY A CA 1
ATOM 1519 C C . GLY A 1 205 ? 13.776 -39.543 8.097 1.00 91.88 205 GLY A C 1
ATOM 1520 O O . GLY A 1 205 ? 12.915 -40.042 7.375 1.00 91.88 205 GLY A O 1
ATOM 1521 N N . ARG A 1 206 ? 13.484 -38.998 9.286 1.00 91.62 206 ARG A N 1
ATOM 1522 C CA . ARG A 1 206 ? 12.128 -38.912 9.853 1.00 91.62 206 ARG A CA 1
ATOM 1523 C C . ARG A 1 206 ? 11.706 -37.448 9.990 1.00 91.62 206 ARG A C 1
ATOM 1525 O O . ARG A 1 206 ? 12.522 -36.607 10.344 1.00 91.62 206 ARG A O 1
ATOM 1532 N N . CYS A 1 207 ? 10.456 -37.141 9.648 1.00 92.81 207 CYS A N 1
ATOM 1533 C CA . CYS A 1 207 ? 9.924 -35.782 9.723 1.00 92.81 207 CYS A CA 1
ATOM 1534 C C . CYS A 1 207 ? 9.380 -35.509 11.126 1.00 92.81 207 CYS A C 1
ATOM 1536 O O . CYS A 1 207 ? 8.432 -36.171 11.532 1.00 92.81 207 CYS A O 1
ATOM 1538 N N . ASP A 1 208 ? 9.913 -34.505 11.819 1.00 91.94 208 ASP A N 1
ATOM 1539 C CA . ASP A 1 208 ? 9.476 -34.150 13.179 1.00 91.94 208 ASP A CA 1
ATOM 1540 C C . ASP A 1 208 ? 8.040 -33.591 13.239 1.00 91.94 208 ASP A C 1
ATOM 1542 O O . ASP A 1 208 ? 7.443 -33.531 14.308 1.00 91.94 208 ASP A O 1
ATOM 1546 N N . PHE A 1 209 ? 7.464 -33.207 12.093 1.00 87.56 209 PHE A N 1
ATOM 1547 C CA . PHE A 1 209 ? 6.101 -32.666 11.996 1.00 87.56 209 PHE A CA 1
ATOM 1548 C C . PHE A 1 209 ? 5.031 -33.709 11.645 1.00 87.56 209 PHE A C 1
ATOM 1550 O O . PHE A 1 209 ? 3.848 -33.443 11.834 1.00 87.56 209 PHE A O 1
ATOM 1557 N N . CYS A 1 210 ? 5.416 -34.865 11.097 1.00 87.81 210 CYS A N 1
ATOM 1558 C CA . CYS A 1 210 ? 4.476 -35.890 10.616 1.00 87.81 210 CYS A CA 1
ATOM 1559 C C . CYS A 1 210 ? 4.666 -37.253 11.305 1.00 87.81 210 CYS A C 1
ATOM 1561 O O . CYS A 1 210 ? 4.126 -38.245 10.813 1.00 87.81 210 CYS A O 1
ATOM 1563 N N . ALA A 1 211 ? 5.500 -37.313 12.350 1.00 66.50 211 ALA A N 1
ATOM 1564 C CA . ALA A 1 211 ? 5.891 -38.541 13.045 1.00 66.50 211 ALA A CA 1
ATOM 1565 C C . ALA A 1 211 ? 4.845 -39.057 14.034 1.00 66.50 211 ALA A C 1
ATOM 1567 O O . ALA A 1 211 ? 4.108 -38.233 14.617 1.00 66.50 211 ALA A O 1
#

Radius of gyration: 29.86 Å; chains: 1; bounding box: 79×66×64 Å

Sequence (211 aa):
MSDAPLPSLQVALSAAEQRGYHAVIVGEHALRIVGRFGDPTLGALELMVGADAPLGIQADGTEGHRSGLCLWTGPDLYAVTLGEGGRWEHFHVEQGLGVLRDSWRGGARGRYRVPHGPLVQPIPDAIALAESWGFATPETHQPQVHRPVPTRSAAPKAPRAAAPATPRSTTARATPKPKPAAASRPAEPVPRICPTCYMALPATGRCDFCA

Secondary structure (DSSP, 8-state):
---PPPHHHHHHHHHHHHTT-EEEEEETTEEEEEE--SSHHHHHHHHHTT--S-EEEEEEESSSS-EEEEEE-SSEEEEEEEBTT--EEEEE-TT-HHHHHHHHHTT-GGGGEE--S-TTS--HHHHHHHHHTTPPPP-B------PPP---PPPPPPPPPPPPPPP-------PPPPPPPPPPPPPPPPPPB-TTT-PBPPTTS--TTT-

Foldseek 3Di:
DPCDADPLVVQLCVVLVVVVWDWDQQFNQEIETEEADPAQQLVQLVSNAPPQAWHKYWYAYPPDRWIKIWTDHRQKIWIWTADAQIFIWMFGHNPGSVVLSVCVVVVNNVVRTDDDPGRLDDDVVVQVRCVVRRHDRGPRPDPPPPPPPPPPPDDDDDDDDDDDDDDDDDDDDDDDDDDDDDDDDPDDDDFDADPPPRDTDDPVRDDPVPD